Protein AF-A0A942EU96-F1 (afdb_monomer)

Nearest PDB structures (foldseek):
  2kko-assembly1_A  TM=5.551E-01  e=1.711E-01  Mycobacterium tuberculosis variant bovis
  3hrm-assembly1_B  TM=4.907E-01  e=5.016E-02  Staphylococcus aureus subsp. aureus str. Newman
  4yif-assembly2_D  TM=4.512E-01  e=2.894E-01  Mycobacterium tuberculosis H37Rv
  8bic-assembly1_A  TM=2.316E-01  e=1.858E-02  Photorhabdus laumondii subsp. laumondii TTO1
  4yif-assembly3_F  TM=3.370E-01  e=7.369E-01  Mycobacterium tuberculosis H37Rv

pLDDT: mean 92.97, std 9.4, range [48.25, 98.62]

Radius of gyration: 18.0 Å; Cα contacts (8 Å, |Δi|>4): 351; chains: 1; bounding box: 47×42×45 Å

Solvent-accessible surface area (backbone atoms only — not comparable to full-atom values): 11397 Å² total; per-residue (Å²): 109,75,64,60,53,56,57,56,70,68,56,88,44,68,68,58,48,48,44,50,51,31,62,47,27,65,41,29,63,32,72,59,52,60,68,59,52,15,66,77,56,72,43,54,52,73,56,48,51,51,49,54,50,50,36,40,78,69,60,49,31,46,73,35,35,39,60,52,95,49,68,74,61,23,72,75,41,72,28,30,30,30,38,50,48,37,67,60,25,40,49,50,51,71,38,87,49,70,72,57,39,74,68,40,90,51,43,56,28,47,53,45,18,48,51,48,42,44,51,51,55,55,24,67,72,37,87,72,56,40,46,69,20,23,37,70,50,97,87,67,44,59,34,67,35,33,40,39,41,92,83,41,31,38,39,32,38,75,42,84,38,63,72,87,52,69,78,77,42,51,42,48,52,55,49,43,70,79,36,72,62,41,74,35,34,35,37,33,24,68,25,88,65,72,44,77,73,44,102,53,28,40,34,35,30,50,60,73,73,72,107

Secondary structure (DSSP, 8-state):
-HHHHHHHTT-S-HHHHHHHHHHHHTTTTSBP-HHHHHHHH---HHHHHHHHHHHHHTTSEEEEPBP-SSHHHHHHSPPEEEES-HHHHHHHTT--SHHHHHH-TTHHHHHHHHHHHHHHHHHHHSSSPPEEEEEE-TT--EEEEEEEETTEEEEEEEE--SS--GGGGHHHHHHHHH-TTEEEEEEEESSS--EEEETTEEEEEGGGGT-

Structure (mmCIF, N/CA/C/O backbone):
data_AF-A0A942EU96-F1
#
_entry.id   AF-A0A942EU96-F1
#
loop_
_atom_site.group_PDB
_atom_site.id
_atom_site.type_symbol
_atom_site.label_atom_id
_atom_site.label_alt_id
_atom_site.label_comp_id
_atom_site.label_asym_id
_atom_site.label_entity_id
_atom_site.label_seq_id
_atom_site.pdbx_PDB_ins_code
_atom_site.Cartn_x
_atom_site.Cartn_y
_atom_site.Cartn_z
_atom_site.occupancy
_atom_site.B_iso_or_equiv
_atom_site.auth_seq_id
_atom_site.auth_comp_id
_atom_site.auth_asym_id
_atom_site.auth_atom_id
_atom_site.pdbx_PDB_model_num
ATOM 1 N N . MET A 1 1 ? -26.913 -9.197 6.574 1.00 48.25 1 MET A N 1
ATOM 2 C CA . MET A 1 1 ? -27.830 -8.941 7.707 1.00 48.25 1 MET A CA 1
ATOM 3 C C . MET A 1 1 ? -27.225 -9.340 9.051 1.00 48.25 1 MET A C 1
ATOM 5 O O . MET A 1 1 ? -26.835 -8.439 9.774 1.00 48.25 1 MET A O 1
ATOM 9 N N . GLU A 1 2 ? -27.058 -10.624 9.405 1.00 48.47 2 GLU A N 1
ATOM 10 C CA . GLU A 1 2 ? -26.436 -10.982 10.707 1.00 48.47 2 GLU A CA 1
ATOM 11 C C . GLU A 1 2 ? -24.947 -10.609 10.815 1.00 48.47 2 GLU A C 1
ATOM 13 O O . GLU A 1 2 ? -24.469 -10.253 11.892 1.00 48.47 2 GLU A O 1
ATOM 18 N N . ARG A 1 3 ? -24.205 -10.664 9.701 1.00 57.16 3 ARG A N 1
ATOM 19 C CA . ARG A 1 3 ? -22.789 -10.274 9.650 1.00 57.16 3 ARG A CA 1
ATOM 20 C C . ARG A 1 3 ? -22.595 -8.775 9.908 1.00 57.16 3 ARG A C 1
ATOM 22 O O . ARG A 1 3 ? -21.774 -8.421 10.744 1.00 57.16 3 ARG A O 1
ATOM 29 N N . ASP A 1 4 ? -23.405 -7.931 9.272 1.00 56.69 4 ASP A N 1
ATOM 30 C CA . ASP A 1 4 ? -23.326 -6.466 9.396 1.00 56.69 4 ASP A CA 1
ATOM 31 C C . ASP A 1 4 ? -23.663 -6.001 10.825 1.00 56.69 4 ASP A C 1
ATOM 33 O O . ASP A 1 4 ? -23.004 -5.123 11.376 1.00 56.69 4 ASP A O 1
ATOM 37 N N . LEU A 1 5 ? -24.631 -6.657 11.480 1.00 55.47 5 LEU A N 1
ATOM 38 C CA . LEU A 1 5 ? -24.978 -6.405 12.885 1.00 55.47 5 LEU A CA 1
ATOM 39 C C . LEU A 1 5 ? -23.853 -6.807 13.857 1.00 55.47 5 LEU A C 1
ATOM 41 O O . LEU A 1 5 ? -23.596 -6.087 14.821 1.00 55.47 5 LEU A O 1
ATOM 45 N N . ARG A 1 6 ? -23.147 -7.920 13.600 1.00 58.91 6 ARG A N 1
ATOM 46 C CA . ARG A 1 6 ? -21.965 -8.330 14.388 1.00 58.91 6 ARG A CA 1
ATOM 47 C C . ARG A 1 6 ? -20.751 -7.431 14.151 1.00 58.91 6 ARG A C 1
ATOM 49 O O . ARG A 1 6 ? -19.921 -7.280 15.041 1.00 58.91 6 ARG A O 1
ATOM 56 N N . GLU A 1 7 ? -20.614 -6.875 12.952 1.00 60.94 7 GLU A N 1
ATOM 57 C CA . GLU A 1 7 ? -19.556 -5.923 12.606 1.00 60.94 7 GLU A CA 1
ATOM 58 C C . GLU A 1 7 ? -19.778 -4.579 13.323 1.00 60.94 7 GLU A C 1
ATOM 60 O O . GLU A 1 7 ? -18.852 -4.052 13.942 1.00 60.94 7 GLU A O 1
ATOM 65 N N . LEU A 1 8 ? -21.025 -4.095 13.376 1.00 59.50 8 LEU A N 1
ATOM 66 C CA . LEU A 1 8 ? -21.403 -2.909 14.153 1.00 59.50 8 LEU A CA 1
ATOM 67 C C . LEU A 1 8 ? -21.272 -3.119 15.670 1.00 59.50 8 LEU A C 1
ATOM 69 O O . LEU A 1 8 ? -20.837 -2.208 16.371 1.00 59.50 8 LEU A O 1
ATOM 73 N N . SER A 1 9 ? -21.557 -4.321 16.189 1.00 61.16 9 SER A N 1
ATOM 74 C CA . SER A 1 9 ? -21.399 -4.618 17.623 1.00 61.16 9 SER A CA 1
ATOM 75 C C . SER A 1 9 ? -19.939 -4.640 18.099 1.00 61.16 9 SER A C 1
ATOM 77 O O . SER A 1 9 ? -19.695 -4.676 19.301 1.00 61.16 9 SER A O 1
ATOM 79 N N . GLN A 1 10 ? -18.956 -4.652 17.186 1.00 65.62 10 GLN A N 1
ATOM 80 C CA . GLN A 1 10 ? -17.528 -4.557 17.529 1.00 65.62 10 GLN A CA 1
ATOM 81 C C . GLN A 1 10 ? -17.042 -3.116 17.725 1.00 65.62 10 GLN A C 1
ATOM 83 O O . GLN A 1 10 ? -15.900 -2.909 18.154 1.00 65.62 10 GLN A O 1
ATOM 88 N N . VAL A 1 11 ? -17.885 -2.126 17.420 1.00 72.50 11 VAL A N 1
ATOM 89 C CA . VAL A 1 11 ? -17.594 -0.713 17.652 1.00 72.50 11 VAL A CA 1
ATOM 90 C C . VAL A 1 11 ? -18.142 -0.309 19.015 1.00 72.50 11 VAL A C 1
ATOM 92 O O . VAL A 1 11 ? -19.271 0.144 19.150 1.00 72.50 11 VAL A O 1
ATOM 95 N N . GLU A 1 12 ? -17.309 -0.475 20.041 1.00 76.06 12 GLU A N 1
ATOM 96 C CA . GLU A 1 12 ? -17.619 -0.045 21.414 1.00 76.06 12 GLU A CA 1
ATOM 97 C C . GLU A 1 12 ? -17.733 1.486 21.516 1.00 76.06 12 GLU A C 1
ATOM 99 O O . GLU A 1 12 ? -18.519 2.006 22.302 1.00 76.06 12 GLU A O 1
ATOM 104 N N . SER A 1 13 ? -16.958 2.212 20.702 1.00 88.62 13 SER A N 1
ATOM 105 C CA . SER A 1 13 ? -16.910 3.676 20.671 1.00 88.62 13 SER A CA 1
ATOM 106 C C . SER A 1 13 ? -16.753 4.165 19.233 1.00 88.62 13 SER A C 1
ATOM 108 O O . SER A 1 13 ? -15.711 3.966 18.601 1.00 88.62 13 SER A O 1
ATOM 110 N N . LEU A 1 14 ? -17.790 4.833 18.715 1.00 89.69 14 LEU A N 1
ATOM 111 C CA . LEU A 1 14 ? -17.780 5.438 17.376 1.00 89.69 14 LEU A CA 1
ATOM 112 C C . LEU A 1 14 ? -16.718 6.538 17.250 1.00 89.69 14 LEU A C 1
ATOM 114 O O . LEU A 1 14 ? -16.133 6.714 16.183 1.00 89.69 14 LEU A O 1
ATOM 118 N N . ILE A 1 15 ? -16.446 7.255 18.343 1.00 93.25 15 ILE A N 1
ATOM 119 C CA . ILE A 1 15 ? -15.432 8.315 18.388 1.00 93.25 15 ILE A CA 1
ATOM 120 C C . ILE A 1 15 ? -14.038 7.709 18.202 1.00 93.25 15 ILE A C 1
ATOM 122 O O . ILE A 1 15 ? -13.261 8.188 17.376 1.00 93.25 15 ILE A O 1
ATOM 126 N N . ASP A 1 16 ? -13.736 6.624 18.916 1.00 95.81 16 ASP A N 1
ATOM 127 C CA . ASP A 1 16 ? -12.439 5.951 18.817 1.00 95.81 16 ASP A CA 1
ATOM 128 C C . ASP A 1 16 ? -12.262 5.263 17.468 1.00 95.81 16 ASP A C 1
ATOM 130 O O . ASP A 1 16 ? -11.184 5.319 16.875 1.00 95.81 16 ASP A O 1
ATOM 134 N N . PHE A 1 17 ? -13.331 4.659 16.945 1.00 96.00 17 PHE A N 1
ATOM 135 C CA . PHE A 1 17 ? -13.320 4.091 15.603 1.00 96.00 17 PHE A CA 1
ATOM 136 C C . PHE A 1 17 ? -12.998 5.156 14.554 1.00 96.00 17 PHE A C 1
ATOM 138 O O . PHE A 1 17 ? -12.111 4.952 13.725 1.00 96.00 17 PHE A O 1
ATOM 145 N N . ARG A 1 18 ? -13.651 6.322 14.635 1.00 95.62 18 ARG A N 1
ATOM 146 C CA . ARG A 1 18 ? -13.396 7.446 13.731 1.00 95.62 18 ARG A CA 1
ATOM 147 C C . ARG A 1 18 ? -11.955 7.950 13.828 1.00 95.62 18 ARG A C 1
ATOM 149 O O . ARG A 1 18 ? -11.316 8.117 12.795 1.00 95.62 18 ARG A O 1
ATOM 156 N N . ARG A 1 19 ? -11.408 8.104 15.039 1.00 96.50 19 ARG A N 1
ATOM 157 C CA . ARG A 1 19 ? -9.996 8.484 15.240 1.00 96.50 19 ARG A CA 1
ATOM 158 C C . ARG A 1 19 ? -9.034 7.489 14.595 1.00 96.50 19 ARG A C 1
ATOM 160 O O . ARG A 1 19 ? -8.072 7.897 13.948 1.00 96.50 19 ARG A O 1
ATOM 167 N N . VAL A 1 20 ? -9.285 6.186 14.745 1.00 97.94 20 VAL A N 1
ATOM 168 C CA . VAL A 1 20 ? -8.468 5.141 14.103 1.00 97.94 20 VAL A CA 1
ATOM 169 C C . VAL A 1 20 ? -8.612 5.181 12.586 1.00 97.94 20 VAL A C 1
ATOM 171 O O . VAL A 1 20 ? -7.602 5.072 11.893 1.00 97.94 20 VAL A O 1
ATOM 174 N N . LEU A 1 21 ? -9.824 5.377 12.064 1.00 97.81 21 LEU A N 1
ATOM 175 C CA . LEU A 1 21 ? -10.092 5.502 10.633 1.00 97.81 21 LEU A CA 1
ATOM 176 C C . LEU A 1 21 ? -9.337 6.693 10.010 1.00 97.81 21 LEU A C 1
ATOM 178 O O . LEU A 1 21 ? -8.610 6.506 9.037 1.00 97.81 21 LEU A O 1
ATOM 182 N N . GLU A 1 22 ? -9.440 7.885 10.597 1.00 97.75 22 GLU A N 1
ATOM 183 C CA . GLU A 1 22 ? -8.750 9.103 10.136 1.00 97.75 22 GLU A CA 1
ATOM 184 C C . GLU A 1 22 ? -7.218 8.962 10.260 1.00 97.75 22 GLU A C 1
ATOM 186 O O . GLU A 1 22 ? -6.474 9.225 9.314 1.00 97.75 22 GLU A O 1
ATOM 191 N N . SER A 1 23 ? -6.729 8.423 11.384 1.00 97.56 23 SER A N 1
ATOM 192 C CA . SER A 1 23 ? -5.298 8.137 11.603 1.00 97.56 23 SER A CA 1
ATOM 193 C C . SER A 1 23 ? -4.736 7.097 10.621 1.00 97.56 23 SER A C 1
ATOM 195 O O . SER A 1 23 ? -3.553 7.120 10.268 1.00 97.56 23 SER A O 1
ATOM 197 N N . THR A 1 24 ? -5.584 6.186 10.148 1.00 97.56 24 THR A N 1
ATOM 198 C CA . THR A 1 24 ? -5.256 5.181 9.130 1.00 97.56 24 THR A CA 1
ATOM 199 C C . THR A 1 24 ? -5.234 5.805 7.731 1.00 97.56 24 THR A C 1
ATOM 201 O O . THR A 1 24 ? -4.342 5.484 6.944 1.00 97.56 24 THR A O 1
ATOM 204 N N . ALA A 1 25 ? -6.156 6.726 7.426 1.00 97.94 25 ALA A N 1
ATOM 205 C CA . ALA A 1 25 ? -6.276 7.392 6.125 1.00 97.94 25 ALA A CA 1
ATOM 206 C C . ALA A 1 25 ? -4.999 8.129 5.712 1.00 97.94 25 ALA A C 1
ATOM 208 O O . ALA A 1 25 ? -4.454 7.863 4.638 1.00 97.94 25 ALA A O 1
ATOM 209 N N . ILE A 1 26 ? -4.439 8.935 6.617 1.00 96.31 26 ILE A N 1
ATOM 210 C CA . ILE A 1 26 ? -3.198 9.687 6.365 1.00 96.31 26 ILE A CA 1
ATOM 211 C C . ILE A 1 26 ? -1.968 8.775 6.176 1.00 96.31 26 ILE A C 1
ATOM 213 O O . ILE A 1 26 ? -0.924 9.196 5.676 1.00 96.31 26 ILE A O 1
ATOM 217 N N . ARG A 1 27 ? -2.082 7.494 6.553 1.00 96.94 27 ARG A N 1
ATOM 218 C CA . ARG A 1 27 ? -1.023 6.477 6.465 1.00 96.94 27 ARG A CA 1
ATOM 219 C C . ARG A 1 27 ? -1.182 5.520 5.285 1.00 96.94 27 ARG A C 1
ATOM 221 O O . ARG A 1 27 ? -0.402 4.570 5.186 1.00 96.94 27 ARG A O 1
ATOM 228 N N . THR A 1 28 ? -2.131 5.758 4.379 1.00 98.31 28 THR A N 1
ATOM 229 C CA . THR A 1 28 ? -2.243 4.963 3.148 1.00 98.31 28 THR A CA 1
ATOM 230 C C . THR A 1 28 ? -0.912 4.946 2.378 1.00 98.31 28 THR A C 1
ATOM 232 O O . THR A 1 28 ? -0.164 5.922 2.357 1.00 98.31 28 THR A O 1
ATOM 235 N N . GLY A 1 29 ? -0.554 3.807 1.793 1.00 97.19 29 GLY A N 1
ATOM 236 C CA . GLY A 1 29 ? 0.714 3.572 1.102 1.00 97.19 29 GLY A CA 1
ATOM 237 C C . GLY A 1 29 ? 1.943 3.329 1.989 1.00 97.19 29 GLY A C 1
ATOM 238 O O . GLY A 1 29 ? 3.004 2.991 1.449 1.00 97.19 29 GLY A O 1
ATOM 239 N N . ASN A 1 30 ? 1.827 3.448 3.318 1.00 97.19 30 ASN A N 1
ATOM 240 C CA . ASN A 1 30 ? 2.924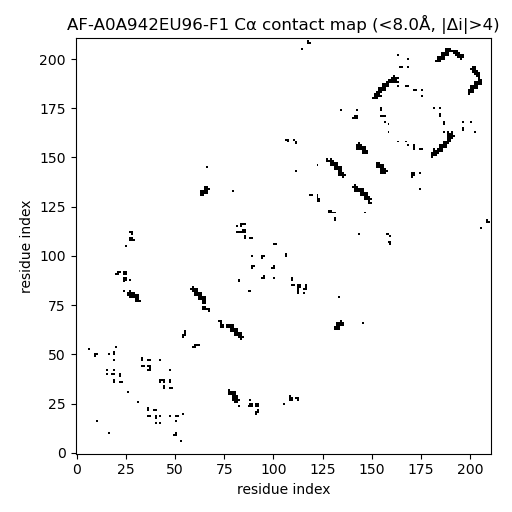 3.227 4.267 1.00 97.19 30 ASN A CA 1
ATOM 241 C C . ASN A 1 30 ? 2.876 1.834 4.912 1.00 97.19 30 ASN A C 1
ATOM 243 O O . ASN A 1 30 ? 1.873 1.125 4.852 1.00 97.19 30 ASN A O 1
ATOM 247 N N . LEU A 1 31 ? 3.984 1.439 5.551 1.00 96.81 31 LEU A N 1
ATOM 248 C CA . LEU A 1 31 ? 4.017 0.251 6.408 1.00 96.81 31 LEU A CA 1
ATOM 249 C C . LEU A 1 31 ? 3.076 0.436 7.600 1.00 96.81 31 LEU A C 1
ATOM 251 O O . LEU A 1 31 ? 3.110 1.469 8.268 1.00 96.81 31 LEU A O 1
ATOM 255 N N . LEU A 1 32 ? 2.269 -0.583 7.883 1.00 97.06 32 LEU A N 1
ATOM 256 C CA . LEU A 1 32 ? 1.336 -0.562 8.998 1.00 97.06 32 LEU A CA 1
ATOM 257 C C . LEU A 1 32 ? 2.090 -0.613 10.334 1.00 97.06 32 LEU A C 1
ATOM 259 O O . LEU A 1 32 ? 2.760 -1.600 10.645 1.00 97.06 32 LEU A O 1
ATOM 263 N N . ASN A 1 33 ? 1.912 0.429 11.146 1.00 96.69 33 ASN A N 1
ATOM 264 C CA . ASN A 1 33 ? 2.437 0.524 12.503 1.00 96.69 33 ASN A CA 1
ATOM 265 C C . ASN A 1 33 ? 1.289 0.741 13.500 1.00 96.69 33 ASN A C 1
ATOM 267 O O . ASN A 1 33 ? 0.866 1.865 13.757 1.00 96.69 33 ASN A O 1
ATOM 271 N N . GLN A 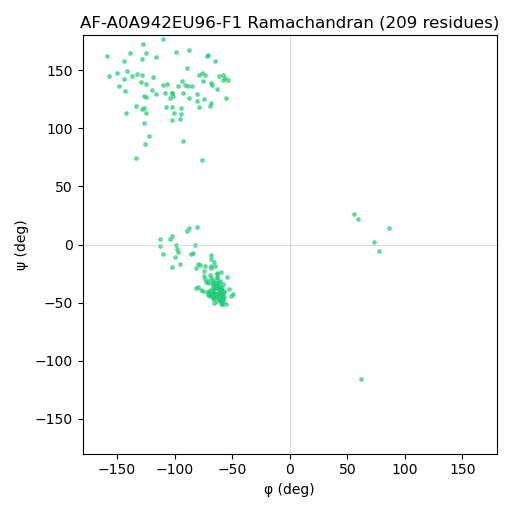1 34 ? 0.770 -0.350 14.066 1.00 96.94 34 GLN A N 1
ATOM 272 C CA . GLN A 1 34 ? -0.373 -0.291 14.987 1.00 96.94 34 GLN A CA 1
ATOM 273 C C . GLN A 1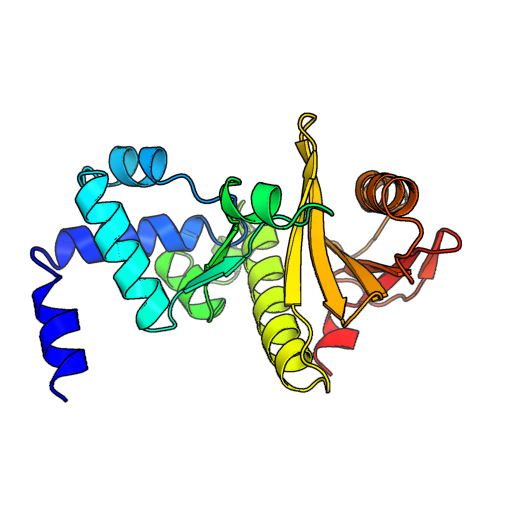 34 ? -0.024 0.383 16.319 1.00 96.94 34 GLN A C 1
ATOM 275 O O . GLN A 1 34 ? -0.891 0.992 16.936 1.00 96.94 34 GLN A O 1
ATOM 280 N N . THR A 1 35 ? 1.237 0.298 16.754 1.00 97.56 35 THR A N 1
ATOM 281 C CA . THR A 1 35 ? 1.716 0.975 17.968 1.00 97.56 35 THR A CA 1
ATOM 282 C C . THR A 1 35 ? 1.650 2.490 17.810 1.00 97.56 35 THR A C 1
ATOM 284 O O . THR A 1 35 ? 1.216 3.190 18.717 1.00 97.56 35 THR A O 1
ATOM 287 N N . GLU A 1 36 ? 2.042 3.000 16.643 1.00 97.06 36 GLU A N 1
ATOM 288 C CA . GLU A 1 36 ? 1.954 4.427 16.331 1.00 97.06 36 GLU A CA 1
ATOM 289 C C . GLU A 1 36 ? 0.500 4.897 16.242 1.00 97.06 36 GLU A C 1
ATOM 291 O O . GLU A 1 36 ? 0.155 5.894 16.864 1.00 97.06 36 GLU A O 1
ATOM 296 N N . ILE A 1 37 ? -0.373 4.140 15.566 1.00 97.81 37 ILE A N 1
ATOM 297 C CA . ILE A 1 37 ? -1.810 4.463 15.506 1.00 97.81 37 ILE A CA 1
ATOM 298 C C . ILE A 1 37 ? -2.415 4.493 16.916 1.00 97.81 37 ILE A C 1
ATOM 300 O O . ILE A 1 37 ? -3.152 5.418 17.245 1.00 97.81 37 ILE A O 1
ATOM 304 N N . SER A 1 38 ? -2.086 3.512 17.760 1.00 98.06 38 SER A N 1
ATOM 305 C CA . SER A 1 38 ? -2.547 3.447 19.152 1.00 98.06 38 SER A CA 1
ATOM 306 C C . SER A 1 38 ? -2.109 4.669 19.957 1.00 98.06 38 SER A C 1
ATOM 308 O O . SER A 1 38 ? -2.940 5.327 20.579 1.00 98.06 38 SER A O 1
ATOM 310 N N . ARG A 1 39 ? -0.823 5.030 19.883 1.00 97.81 39 ARG A N 1
ATOM 311 C CA . ARG A 1 39 ? -0.277 6.204 20.571 1.00 97.81 39 ARG A CA 1
ATOM 312 C C . ARG A 1 39 ? -0.940 7.504 20.120 1.00 97.81 39 ARG A C 1
ATOM 314 O O . ARG A 1 39 ? -1.308 8.312 20.963 1.00 97.81 39 ARG A O 1
ATOM 321 N N . ASP A 1 40 ? -1.092 7.698 18.815 1.00 96.31 40 ASP A N 1
ATOM 322 C CA . ASP A 1 40 ? -1.578 8.962 18.260 1.00 96.31 40 ASP A CA 1
ATOM 323 C C . ASP A 1 40 ? -3.091 9.150 18.466 1.00 96.31 40 ASP A C 1
ATOM 325 O O . ASP A 1 40 ? -3.574 10.276 18.542 1.00 96.31 40 ASP A O 1
ATOM 329 N N . THR A 1 41 ? -3.850 8.053 18.565 1.00 97.00 41 THR A N 1
ATOM 330 C CA . THR A 1 41 ? -5.311 8.092 18.765 1.00 97.00 41 THR A CA 1
ATOM 331 C C . THR A 1 41 ? -5.736 7.981 20.229 1.00 97.00 41 THR A C 1
ATOM 333 O O . THR A 1 41 ? -6.885 8.286 20.547 1.00 97.00 41 THR A O 1
ATOM 336 N N . GLY A 1 42 ? -4.844 7.523 21.115 1.00 96.81 42 GLY A N 1
ATOM 337 C CA . GLY A 1 42 ? -5.160 7.166 22.503 1.00 96.81 42 GLY A CA 1
ATOM 338 C C . GLY A 1 42 ? -5.941 5.852 22.651 1.00 96.81 42 GLY A C 1
ATOM 339 O O . GLY A 1 42 ? -6.292 5.467 23.764 1.00 96.81 42 GLY A O 1
ATOM 340 N N . VAL A 1 43 ? -6.208 5.146 21.549 1.00 97.31 43 VAL A N 1
ATOM 341 C CA . VAL A 1 43 ? -6.948 3.879 21.531 1.00 97.31 43 VAL A CA 1
ATOM 342 C C . VAL A 1 43 ? -5.987 2.727 21.805 1.00 97.31 43 VAL A C 1
ATOM 344 O O . VAL A 1 43 ? -4.896 2.677 21.238 1.00 97.31 43 VAL A O 1
ATOM 347 N N . SER A 1 44 ? -6.375 1.768 22.651 1.00 97.06 44 SER A N 1
ATOM 348 C CA . SER A 1 44 ? -5.517 0.621 22.982 1.00 97.06 44 SER A CA 1
ATOM 349 C C . SER A 1 44 ? -5.127 -0.183 21.731 1.00 97.06 44 SER A C 1
ATOM 351 O O . SER A 1 44 ? -5.914 -0.324 20.792 1.00 97.06 44 SER A O 1
ATOM 353 N N . GLN A 1 45 ? -3.917 -0.747 21.705 1.00 96.94 45 GLN A N 1
ATOM 354 C CA . GLN A 1 45 ? -3.442 -1.522 20.554 1.00 96.94 45 GLN A CA 1
ATOM 355 C C . GLN A 1 45 ? -4.355 -2.717 20.188 1.00 96.94 45 GLN A C 1
ATOM 357 O O . GLN A 1 45 ? -4.605 -2.903 18.995 1.00 96.94 45 GLN A O 1
ATOM 362 N N . PRO A 1 46 ? -4.918 -3.495 21.142 1.00 96.56 46 PRO A N 1
ATOM 363 C CA . PRO A 1 46 ? -5.908 -4.528 20.818 1.00 96.56 46 PRO A CA 1
ATOM 364 C C . PRO A 1 46 ? -7.166 -3.974 20.133 1.00 96.56 46 PRO A C 1
ATOM 366 O O . PRO A 1 46 ? -7.666 -4.576 19.180 1.00 96.56 46 PRO A O 1
ATOM 369 N N . THR A 1 47 ? -7.652 -2.804 20.559 1.00 95.88 47 THR A N 1
ATOM 370 C CA . THR A 1 47 ? -8.805 -2.144 19.929 1.00 95.88 47 THR A CA 1
ATOM 371 C C . THR A 1 47 ? -8.456 -1.614 18.535 1.00 95.88 47 THR A C 1
ATOM 373 O O . THR A 1 47 ? -9.228 -1.823 17.601 1.00 95.88 47 THR A O 1
ATOM 376 N N . VAL A 1 48 ? -7.267 -1.025 18.343 1.00 97.69 48 VAL A N 1
ATOM 377 C CA . VAL A 1 48 ? -6.756 -0.639 17.012 1.00 97.69 48 VAL A CA 1
ATOM 378 C C . VAL A 1 48 ? -6.696 -1.849 16.081 1.00 97.69 48 VAL A C 1
ATOM 380 O O . VAL A 1 48 ? -7.151 -1.768 14.942 1.00 97.69 48 VAL A O 1
ATOM 383 N N . TYR A 1 49 ? -6.187 -2.989 16.557 1.00 96.38 49 TYR A N 1
ATOM 384 C CA . TYR A 1 49 ? -6.156 -4.227 15.780 1.00 96.38 49 TYR A CA 1
ATOM 385 C C . TYR A 1 49 ? -7.562 -4.657 15.338 1.00 96.38 49 TYR A C 1
ATOM 387 O O . TYR A 1 49 ? -7.768 -4.969 14.161 1.00 96.38 49 TYR A O 1
ATOM 395 N N . ARG A 1 50 ? -8.536 -4.640 16.260 1.00 95.62 50 ARG A N 1
ATOM 396 C CA . ARG A 1 50 ? -9.940 -4.977 15.980 1.00 95.62 50 ARG A CA 1
ATOM 397 C C . ARG A 1 50 ? -10.552 -4.029 14.948 1.00 95.62 50 ARG A C 1
ATOM 399 O O . ARG A 1 50 ? -11.149 -4.499 13.986 1.00 95.62 50 ARG A O 1
ATOM 406 N N . TYR A 1 51 ? -10.347 -2.721 15.090 1.00 97.00 51 TYR A N 1
ATOM 407 C CA . TYR A 1 51 ? -10.861 -1.728 14.144 1.00 97.00 51 TYR A CA 1
ATOM 408 C C . TYR A 1 51 ? -10.206 -1.834 12.769 1.00 97.00 51 TYR A C 1
ATOM 410 O O . TYR A 1 51 ? -10.909 -1.817 11.767 1.00 97.00 51 TYR A O 1
ATOM 418 N N . LEU A 1 52 ? -8.892 -2.047 12.686 1.00 97.19 52 LEU A N 1
ATOM 419 C CA . LEU A 1 52 ? -8.240 -2.298 11.400 1.00 97.19 52 LEU A CA 1
ATOM 420 C C . LEU A 1 52 ? -8.733 -3.596 10.748 1.00 97.19 52 LEU A C 1
ATOM 422 O O . LEU A 1 52 ? -8.793 -3.672 9.528 1.00 97.19 52 LEU A O 1
ATOM 426 N N . LYS A 1 53 ? -9.066 -4.627 11.533 1.00 95.81 53 LYS A N 1
ATOM 427 C CA . LYS A 1 53 ? -9.679 -5.848 10.997 1.00 95.81 53 LYS A CA 1
ATOM 428 C C . LYS A 1 53 ? -11.078 -5.565 10.455 1.00 95.81 53 LYS A C 1
ATOM 430 O O . LYS A 1 53 ? -11.392 -6.042 9.372 1.00 95.81 53 LYS A O 1
ATOM 435 N N . LEU A 1 54 ? -11.876 -4.772 11.171 1.00 94.88 54 LEU A N 1
ATOM 436 C CA . LEU A 1 54 ? -13.197 -4.334 10.724 1.00 94.88 54 LEU A CA 1
ATOM 437 C C . LEU A 1 54 ? -13.107 -3.571 9.391 1.00 94.88 54 LEU A C 1
ATOM 439 O O . LEU A 1 54 ? -13.741 -3.957 8.420 1.00 94.88 54 LEU A O 1
ATOM 443 N N . LEU A 1 55 ? -12.225 -2.571 9.300 1.00 96.31 55 LEU A N 1
ATOM 444 C CA . LEU A 1 55 ? -12.005 -1.806 8.066 1.00 96.31 55 LEU A CA 1
ATOM 445 C C . LEU A 1 55 ? -11.580 -2.687 6.878 1.00 96.31 55 LEU A C 1
ATOM 447 O O . LEU A 1 55 ? -11.927 -2.393 5.736 1.00 96.31 55 LEU A O 1
ATOM 451 N N . GLU A 1 56 ? -10.815 -3.751 7.129 1.00 96.00 56 GLU A N 1
ATOM 452 C CA . GLU A 1 56 ? -10.362 -4.681 6.091 1.00 96.00 56 GLU A CA 1
ATOM 453 C C . GLU A 1 56 ? -11.479 -5.625 5.618 1.00 96.00 56 GLU A C 1
ATOM 455 O O . GLU A 1 56 ? -11.594 -5.868 4.418 1.00 96.00 56 GLU A O 1
ATOM 460 N N . VAL A 1 57 ? -12.326 -6.135 6.523 1.00 95.06 57 VAL A N 1
ATOM 461 C CA . VAL A 1 57 ? -13.461 -7.003 6.140 1.00 95.06 57 VAL A CA 1
ATOM 462 C C . VAL A 1 57 ? -14.612 -6.236 5.494 1.00 95.06 57 VAL A C 1
ATOM 464 O O . VAL A 1 57 ? -15.379 -6.847 4.752 1.00 95.06 57 VAL A O 1
ATOM 467 N N . SER A 1 58 ? -14.710 -4.929 5.755 1.00 93.75 58 SER A N 1
ATOM 468 C CA . SER A 1 58 ? -15.660 -4.011 5.118 1.00 93.75 58 SER A CA 1
ATOM 469 C C . SER A 1 58 ? -15.112 -3.375 3.827 1.00 93.75 58 SER A C 1
ATOM 471 O O . SER A 1 58 ? -15.693 -2.411 3.339 1.00 93.75 58 SER A O 1
ATOM 473 N N . ASP A 1 59 ? -13.986 -3.866 3.289 1.00 95.06 59 ASP A N 1
ATOM 474 C CA . ASP A 1 59 ? -13.359 -3.387 2.043 1.00 95.06 59 ASP A CA 1
ATOM 475 C C . ASP A 1 59 ? -13.022 -1.877 2.015 1.00 95.06 59 ASP A C 1
ATOM 477 O O . ASP A 1 59 ? -12.894 -1.272 0.953 1.00 95.06 59 ASP A O 1
ATOM 481 N N . ILE A 1 60 ? -12.800 -1.256 3.178 1.00 97.56 60 ILE A N 1
ATOM 482 C CA . ILE A 1 60 ? -12.345 0.143 3.272 1.00 97.56 60 ILE A CA 1
ATOM 483 C C . ILE A 1 60 ? -10.827 0.221 3.065 1.00 97.56 60 ILE A C 1
ATOM 485 O O . ILE A 1 60 ? -10.313 1.142 2.424 1.00 97.56 60 ILE A O 1
ATOM 489 N N . ILE A 1 61 ? -10.101 -0.771 3.585 1.00 98.25 61 ILE A N 1
ATOM 490 C CA . ILE A 1 61 ? -8.646 -0.888 3.453 1.00 98.25 61 ILE A CA 1
ATOM 491 C C . ILE A 1 61 ? -8.229 -2.262 2.927 1.00 98.25 61 ILE A C 1
ATOM 493 O O . ILE A 1 61 ? -8.937 -3.256 3.071 1.00 98.25 61 ILE A O 1
ATOM 497 N N . LYS A 1 62 ? -7.013 -2.331 2.389 1.00 97.94 62 LYS A N 1
ATOM 498 C CA . LYS A 1 62 ? -6.297 -3.562 2.054 1.00 97.94 62 LYS A CA 1
ATOM 499 C C . LYS A 1 62 ? -4.902 -3.547 2.659 1.00 97.94 62 LYS A C 1
ATOM 501 O O . LYS A 1 62 ? -4.238 -2.509 2.729 1.00 97.94 62 LYS A O 1
ATOM 506 N N . ARG A 1 63 ? -4.428 -4.726 3.060 1.00 97.50 63 ARG A N 1
ATOM 507 C CA . ARG A 1 63 ? -3.046 -4.948 3.490 1.00 97.50 63 ARG A CA 1
ATOM 508 C C . ARG A 1 63 ? -2.262 -5.624 2.374 1.00 97.50 63 ARG A C 1
ATOM 510 O O . ARG A 1 63 ? -2.566 -6.745 1.982 1.00 97.50 63 ARG A O 1
ATOM 517 N N . VAL A 1 64 ? -1.229 -4.950 1.882 1.00 97.62 64 VAL A N 1
ATOM 518 C CA . VAL A 1 64 ? -0.327 -5.466 0.849 1.00 97.62 64 VAL A CA 1
ATOM 519 C C . VAL A 1 64 ? 0.885 -6.109 1.530 1.00 97.62 64 VAL A C 1
ATOM 521 O O . VAL A 1 64 ? 1.675 -5.397 2.161 1.00 97.62 64 VAL A O 1
ATOM 524 N N . PRO A 1 65 ? 1.055 -7.439 1.446 1.00 96.81 65 PRO A N 1
ATOM 525 C CA . PRO A 1 65 ? 2.155 -8.135 2.104 1.00 96.81 65 PRO A CA 1
ATOM 526 C C . PRO A 1 65 ? 3.504 -7.863 1.430 1.00 96.81 65 PRO A C 1
ATOM 528 O O . PRO A 1 65 ? 3.593 -7.437 0.275 1.00 96.81 65 PRO A O 1
ATOM 531 N N . ALA A 1 66 ? 4.582 -8.143 2.159 1.00 96.56 66 ALA A N 1
ATOM 532 C CA . ALA A 1 66 ? 5.931 -8.027 1.626 1.00 96.56 66 ALA A CA 1
ATOM 533 C C . ALA A 1 66 ? 6.249 -9.188 0.675 1.00 96.56 66 ALA A C 1
ATOM 535 O O . ALA A 1 66 ? 5.927 -10.346 0.947 1.00 96.56 66 ALA A O 1
ATOM 536 N N . TYR A 1 67 ? 6.950 -8.894 -0.411 1.00 95.94 67 TYR A N 1
ATOM 537 C CA . TYR A 1 67 ? 7.481 -9.881 -1.330 1.00 95.94 67 TYR A CA 1
ATOM 538 C C . TYR A 1 67 ? 8.781 -10.469 -0.775 1.00 95.94 67 TYR A C 1
ATOM 540 O O . TYR A 1 67 ? 9.758 -9.759 -0.539 1.00 95.94 67 TYR A O 1
ATOM 548 N N . TYR A 1 68 ? 8.798 -11.791 -0.632 1.00 90.88 68 TYR A N 1
ATOM 549 C CA . TYR A 1 68 ? 9.981 -12.605 -0.353 1.00 90.88 68 TYR A CA 1
ATOM 550 C C . TYR A 1 68 ? 9.878 -13.908 -1.145 1.00 90.88 68 TYR A C 1
ATOM 552 O O . TYR A 1 68 ? 8.784 -14.425 -1.334 1.00 90.88 68 TYR A O 1
ATOM 560 N N . SER A 1 69 ? 10.986 -14.512 -1.565 1.00 83.19 69 SER A N 1
ATOM 561 C CA . SER A 1 69 ? 10.935 -15.843 -2.195 1.00 83.19 69 SER A CA 1
ATOM 562 C C . SER A 1 69 ? 10.329 -16.903 -1.258 1.00 83.19 69 SER A C 1
ATOM 564 O O . SER A 1 69 ? 9.522 -17.731 -1.673 1.00 83.19 69 SER A O 1
ATOM 566 N N . SER A 1 70 ? 10.645 -16.824 0.039 1.00 84.94 70 SER A N 1
ATOM 567 C CA . SER A 1 70 ? 10.033 -17.653 1.081 1.00 84.94 70 SER A CA 1
ATOM 568 C C . SER A 1 70 ? 8.649 -17.131 1.468 1.00 84.94 70 SER A C 1
ATOM 570 O O . SER A 1 70 ? 8.529 -16.039 2.029 1.00 84.94 70 SER A O 1
ATOM 572 N N . ARG A 1 71 ? 7.613 -17.953 1.253 1.00 79.69 71 ARG A N 1
ATOM 573 C CA . ARG A 1 71 ? 6.234 -17.660 1.681 1.00 79.69 71 ARG A CA 1
ATOM 574 C C . ARG A 1 71 ? 6.134 -17.403 3.187 1.00 79.69 71 ARG A C 1
ATOM 576 O O . ARG A 1 71 ? 5.486 -16.442 3.582 1.00 79.69 71 ARG A O 1
ATOM 583 N N . SER A 1 72 ? 6.843 -18.171 4.017 1.00 81.88 72 SER A N 1
ATOM 584 C CA . SER A 1 72 ? 6.847 -17.988 5.477 1.00 81.88 72 SER A CA 1
ATOM 585 C C . SER A 1 72 ? 7.378 -16.613 5.890 1.00 81.88 72 SER A C 1
ATOM 587 O O . SER A 1 72 ? 6.826 -15.978 6.784 1.00 81.88 72 SER A O 1
ATOM 589 N N . LYS A 1 73 ? 8.403 -16.095 5.194 1.00 83.12 73 LYS A N 1
ATOM 590 C CA . LYS A 1 73 ? 8.913 -14.736 5.444 1.00 83.12 73 LYS A CA 1
ATOM 591 C C . LYS A 1 73 ? 7.904 -13.651 5.062 1.00 83.12 73 LYS A C 1
ATOM 593 O O . LYS A 1 73 ? 7.895 -12.614 5.720 1.00 83.12 73 LYS A O 1
ATOM 598 N N . ARG A 1 74 ? 7.051 -13.881 4.053 1.00 84.75 74 ARG A N 1
ATOM 599 C CA . ARG A 1 74 ? 6.004 -12.919 3.653 1.00 84.75 74 ARG A CA 1
ATOM 600 C C . ARG A 1 74 ? 4.998 -12.670 4.781 1.00 84.75 74 ARG A C 1
ATOM 602 O O . ARG A 1 74 ? 4.573 -11.537 4.955 1.00 84.75 74 ARG A O 1
ATOM 609 N N . VAL A 1 75 ? 4.667 -13.703 5.563 1.00 80.12 75 VAL A N 1
ATOM 610 C CA . VAL A 1 75 ? 3.655 -13.641 6.640 1.00 80.12 75 VAL A CA 1
ATOM 611 C C . VAL A 1 75 ? 4.139 -12.859 7.866 1.00 80.12 75 VAL A C 1
ATOM 613 O O . VAL A 1 75 ? 3.347 -12.209 8.536 1.00 80.12 75 VAL A O 1
ATOM 616 N N . ILE A 1 76 ? 5.440 -12.900 8.162 1.00 84.19 76 ILE A N 1
ATOM 617 C CA . ILE A 1 76 ? 6.009 -12.300 9.385 1.00 84.19 76 ILE A CA 1
ATOM 618 C C . ILE A 1 76 ? 6.223 -10.784 9.233 1.00 84.19 76 ILE A C 1
ATOM 620 O O . ILE A 1 76 ? 6.378 -10.063 10.218 1.00 84.19 76 ILE A O 1
ATOM 624 N N . LYS A 1 77 ? 6.285 -10.272 8.001 1.00 90.62 77 LYS A N 1
ATOM 625 C CA . LYS A 1 77 ? 6.631 -8.872 7.739 1.00 90.62 77 LYS A CA 1
ATOM 626 C C . LYS A 1 77 ? 5.394 -7.985 7.760 1.00 90.62 77 LYS A C 1
ATOM 628 O O . LYS A 1 77 ? 4.374 -8.329 7.171 1.00 90.62 77 LYS A O 1
ATOM 633 N N . SER A 1 78 ? 5.517 -6.828 8.414 1.00 93.50 78 SER A N 1
ATOM 634 C CA . SER A 1 78 ? 4.442 -5.837 8.487 1.00 93.50 78 SER A CA 1
ATOM 635 C C . SER A 1 78 ? 3.976 -5.457 7.083 1.00 93.50 78 SER A C 1
ATOM 637 O O . SER A 1 78 ? 4.811 -5.055 6.278 1.00 93.50 78 SER A O 1
ATOM 639 N N . PRO A 1 79 ? 2.678 -5.558 6.765 1.00 96.69 79 PRO A N 1
ATOM 640 C CA . PRO A 1 79 ? 2.181 -5.195 5.448 1.00 96.69 79 PRO A CA 1
ATOM 641 C C . PRO A 1 79 ? 2.212 -3.678 5.244 1.00 96.69 79 PRO A C 1
ATOM 643 O O . PRO A 1 79 ? 2.251 -2.904 6.205 1.00 96.69 79 PRO A O 1
ATOM 646 N N . LYS A 1 80 ? 2.120 -3.244 3.986 1.00 97.81 80 LYS A N 1
ATOM 647 C CA . LYS A 1 80 ? 1.669 -1.887 3.675 1.00 97.81 80 LYS A CA 1
ATOM 648 C C . LYS A 1 80 ? 0.155 -1.798 3.772 1.00 97.81 80 LYS A C 1
ATOM 650 O O . LYS A 1 80 ? -0.547 -2.746 3.434 1.00 97.81 80 LYS A O 1
ATOM 655 N N . LEU A 1 81 ? -0.334 -0.655 4.212 1.00 98.12 81 LEU A N 1
ATOM 656 C CA . LEU A 1 81 ? -1.751 -0.356 4.337 1.00 98.12 81 LEU A CA 1
ATOM 657 C C . LEU A 1 81 ? -2.178 0.533 3.174 1.00 98.12 81 LEU A C 1
ATOM 659 O O . LEU A 1 81 ? -1.534 1.547 2.932 1.00 98.12 81 LEU A O 1
ATOM 663 N N . PHE A 1 82 ? -3.252 0.185 2.480 1.00 98.62 82 PHE A N 1
ATOM 664 C CA . PHE A 1 82 ? -3.840 1.020 1.437 1.00 98.62 82 PHE A CA 1
ATOM 665 C C . PHE A 1 82 ? -5.331 1.183 1.680 1.00 98.62 82 PHE A C 1
ATOM 667 O O . PHE A 1 82 ? -5.999 0.220 2.042 1.00 98.62 82 PHE A O 1
ATOM 674 N N . PHE A 1 83 ? -5.857 2.381 1.453 1.00 98.44 83 PHE A N 1
ATOM 675 C CA . PHE A 1 83 ? -7.294 2.551 1.265 1.00 98.44 83 PHE A CA 1
ATOM 676 C C . PHE A 1 83 ? -7.705 2.020 -0.103 1.00 98.44 83 PHE A C 1
ATOM 678 O O . PHE A 1 83 ? -6.939 2.110 -1.064 1.00 98.44 83 PHE A O 1
ATOM 685 N N . VAL A 1 84 ? -8.911 1.463 -0.181 1.00 97.19 84 VAL A N 1
ATOM 686 C CA . VAL A 1 84 ? -9.484 1.028 -1.460 1.00 97.19 84 VAL A CA 1
ATOM 687 C C . VAL A 1 84 ? -9.870 2.240 -2.305 1.00 97.19 84 VAL A C 1
ATOM 689 O O . VAL A 1 84 ? -9.542 2.282 -3.487 1.00 97.19 84 VAL A O 1
ATOM 692 N N . ASP A 1 85 ? -10.485 3.251 -1.689 1.00 96.88 85 ASP A N 1
ATOM 693 C CA . ASP A 1 85 ? -10.827 4.519 -2.334 1.00 96.88 85 ASP A CA 1
ATOM 694 C C . ASP A 1 85 ? -9.805 5.621 -1.963 1.00 96.88 85 ASP A C 1
ATOM 696 O O . ASP A 1 85 ? -9.741 6.053 -0.802 1.00 96.88 85 ASP A O 1
ATOM 700 N N . PRO A 1 86 ? -9.002 6.112 -2.929 1.00 95.62 86 PRO A N 1
ATOM 701 C CA . PRO A 1 86 ? -8.075 7.216 -2.706 1.00 95.62 86 PRO A CA 1
ATOM 702 C C . PRO A 1 86 ? -8.776 8.515 -2.290 1.00 95.62 86 PRO A C 1
ATOM 704 O O . PRO A 1 86 ? -8.254 9.225 -1.431 1.00 95.62 86 PRO A O 1
ATOM 707 N N . GLY A 1 87 ? -9.947 8.824 -2.853 1.00 97.00 87 GLY A N 1
ATOM 708 C CA . GLY A 1 87 ? -10.721 10.025 -2.534 1.00 97.00 87 GLY A CA 1
ATOM 709 C C . GLY A 1 87 ? -11.204 10.017 -1.088 1.00 97.00 87 GLY A C 1
ATOM 710 O O . GLY A 1 87 ? -11.028 11.005 -0.373 1.00 97.00 87 GLY A O 1
ATOM 711 N N . LEU A 1 88 ? -11.695 8.867 -0.616 1.00 97.69 88 LEU A N 1
ATOM 712 C CA . LEU A 1 88 ? -12.041 8.675 0.793 1.00 97.69 88 LEU A CA 1
ATOM 713 C C . LEU A 1 88 ? -10.823 8.887 1.705 1.00 97.69 88 LEU A C 1
ATOM 715 O O . LEU A 1 88 ? -10.927 9.568 2.724 1.00 97.69 88 LEU A O 1
ATOM 719 N N . SER A 1 89 ? -9.657 8.350 1.329 1.00 98.06 89 SER A N 1
ATOM 720 C CA . SER A 1 89 ? -8.429 8.524 2.117 1.00 98.06 89 SER A CA 1
ATOM 721 C C . SER A 1 89 ? -7.963 9.983 2.188 1.00 98.06 89 SER A C 1
ATOM 723 O O . SER A 1 89 ? -7.523 10.433 3.244 1.00 98.06 89 SER A O 1
ATOM 725 N N . ILE A 1 90 ? -8.111 10.743 1.098 1.00 98.25 90 ILE A N 1
ATOM 726 C CA . ILE A 1 90 ? -7.785 12.174 1.030 1.00 98.25 90 ILE A CA 1
ATOM 727 C C . ILE A 1 90 ? -8.723 12.968 1.944 1.00 98.25 90 ILE A C 1
ATOM 729 O O . ILE A 1 90 ? -8.255 13.731 2.791 1.00 98.25 90 ILE A O 1
ATOM 733 N N . TYR A 1 91 ? -10.032 12.733 1.820 1.00 97.94 91 TYR A N 1
ATOM 734 C CA . TYR A 1 91 ? -11.051 13.423 2.607 1.00 97.94 91 TYR A CA 1
ATOM 735 C C . TYR A 1 91 ? -10.880 13.177 4.113 1.00 97.94 91 TYR A C 1
ATOM 737 O O . TYR A 1 91 ? -10.858 14.121 4.898 1.00 97.94 91 TYR A O 1
ATOM 745 N N . LEU A 1 92 ? -10.689 11.916 4.520 1.00 97.75 92 LEU A N 1
ATOM 746 C CA . LEU A 1 92 ? -10.470 11.541 5.924 1.00 97.75 92 LEU A CA 1
ATOM 747 C C . LEU A 1 92 ? -9.126 12.028 6.484 1.00 97.75 92 LEU A C 1
ATOM 749 O O . LEU A 1 92 ? -8.965 12.102 7.698 1.00 97.75 92 LEU A O 1
ATOM 753 N N . SER A 1 93 ? -8.168 12.367 5.618 1.00 97.25 93 SER A N 1
ATOM 754 C CA . SER A 1 93 ? -6.901 12.987 6.023 1.00 97.25 93 SER A CA 1
ATOM 755 C C . SER A 1 93 ? -7.015 14.503 6.233 1.00 97.25 93 SER A C 1
ATOM 757 O O . SER A 1 93 ? -6.021 15.139 6.575 1.00 97.25 93 SER A O 1
ATOM 759 N N . GLY A 1 94 ? -8.203 15.089 6.033 1.00 96.50 94 GLY A N 1
ATOM 760 C CA . GLY A 1 94 ? -8.468 16.513 6.249 1.00 96.50 94 GLY A CA 1
ATOM 761 C C . GLY A 1 94 ? -8.139 17.417 5.057 1.00 96.50 94 GLY A C 1
ATOM 762 O O . GLY A 1 94 ? -8.070 18.635 5.219 1.00 96.50 94 GLY A O 1
ATOM 763 N N . TYR A 1 95 ? -7.922 16.854 3.864 1.00 97.38 95 TYR A N 1
ATOM 764 C CA . TYR A 1 95 ? -7.696 17.631 2.644 1.00 97.38 95 TYR A CA 1
ATOM 765 C C . TYR A 1 95 ? -9.009 17.789 1.877 1.00 97.38 95 TYR A C 1
ATOM 767 O O . TYR A 1 95 ? -9.515 16.834 1.287 1.00 97.38 95 TYR A O 1
ATOM 775 N N . HIS A 1 96 ? -9.558 19.003 1.891 1.00 95.75 96 HIS A N 1
ATOM 776 C CA . HIS A 1 96 ? -10.880 19.309 1.326 1.00 95.75 96 HIS A CA 1
ATOM 777 C C . HIS A 1 96 ? -10.828 20.224 0.094 1.00 95.75 96 HIS A C 1
ATOM 779 O O . HIS A 1 96 ? -11.865 20.532 -0.487 1.00 95.75 96 HIS A O 1
ATOM 785 N N . ASP A 1 97 ? -9.635 20.650 -0.316 1.00 95.94 97 ASP A N 1
ATOM 786 C CA . ASP A 1 97 ? -9.417 21.516 -1.470 1.00 95.94 97 ASP A CA 1
ATOM 787 C C . ASP A 1 97 ? -8.118 21.151 -2.204 1.00 95.94 97 ASP A C 1
ATOM 789 O O . ASP A 1 97 ? -7.195 20.551 -1.644 1.00 95.94 97 ASP A O 1
ATOM 793 N N . GLU A 1 98 ? -8.031 21.528 -3.478 1.00 94.69 98 GLU A N 1
ATOM 794 C CA . GLU A 1 98 ? -6.887 21.190 -4.329 1.00 94.69 98 GLU A CA 1
ATOM 795 C C . GLU A 1 98 ? -5.574 21.814 -3.843 1.00 94.69 98 GLU A C 1
ATOM 797 O O . GLU A 1 98 ? -4.514 21.196 -3.966 1.00 94.69 98 GLU A O 1
ATOM 802 N N . ASN A 1 99 ? -5.619 23.021 -3.271 1.00 95.62 99 ASN A N 1
ATOM 803 C CA . ASN A 1 99 ? -4.414 23.729 -2.853 1.00 95.62 99 ASN A CA 1
ATOM 804 C C . ASN A 1 99 ? -3.786 23.083 -1.615 1.00 95.62 99 ASN A C 1
ATOM 806 O O . ASN A 1 99 ? -2.557 22.970 -1.550 1.00 95.62 99 ASN A O 1
ATOM 810 N N . SER A 1 100 ? -4.598 22.658 -0.642 1.00 95.56 100 SER A N 1
ATOM 811 C CA . SER A 1 100 ? -4.111 21.927 0.532 1.00 95.56 100 SER A CA 1
ATOM 812 C C . SER A 1 100 ? -3.583 20.545 0.147 1.00 95.56 100 SER A C 1
ATOM 814 O O . SER A 1 100 ? -2.475 20.181 0.551 1.00 95.56 100 SER A O 1
ATOM 816 N N . LEU A 1 101 ? -4.295 19.819 -0.722 1.00 96.00 101 LEU A N 1
ATOM 817 C CA . LEU A 1 101 ? -3.858 18.515 -1.220 1.00 96.00 101 LEU A CA 1
ATOM 818 C C . LEU A 1 101 ? -2.536 18.606 -1.997 1.00 96.00 101 LEU A C 1
ATOM 820 O O . LEU A 1 101 ? -1.620 17.819 -1.745 1.00 96.00 101 LEU A O 1
ATOM 824 N N . ALA A 1 102 ? -2.395 19.580 -2.899 1.00 94.69 102 ALA A N 1
ATOM 825 C CA . ALA A 1 102 ? -1.194 19.756 -3.719 1.00 94.69 102 ALA A CA 1
ATOM 826 C C . ALA A 1 102 ? 0.067 20.067 -2.894 1.00 94.69 102 ALA A C 1
ATOM 828 O O . ALA A 1 102 ? 1.181 19.789 -3.342 1.00 94.69 102 ALA A O 1
ATOM 829 N N . LYS A 1 103 ? -0.101 20.635 -1.694 1.00 94.94 103 LYS A N 1
ATOM 830 C CA . LYS A 1 103 ? 0.984 20.943 -0.747 1.00 94.94 103 LYS A CA 1
ATOM 831 C C . LYS A 1 103 ? 1.171 19.869 0.328 1.00 94.94 103 LYS A C 1
ATOM 833 O O . LYS A 1 103 ? 2.124 19.963 1.101 1.00 94.94 103 LYS A O 1
ATOM 838 N N . SER A 1 104 ? 0.288 18.870 0.394 1.00 95.62 104 SER A N 1
ATOM 839 C CA . SER A 1 104 ? 0.390 17.788 1.373 1.00 95.62 104 SER A CA 1
ATOM 840 C C . SE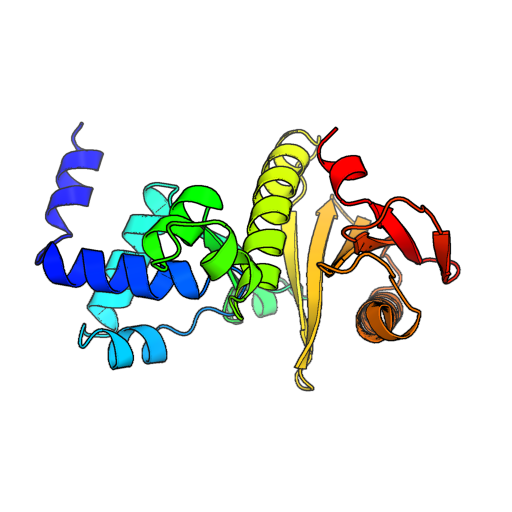R A 1 104 ? 1.687 16.996 1.202 1.00 95.62 104 SER A C 1
ATOM 842 O O . SER A 1 104 ? 2.165 16.748 0.089 1.00 95.62 104 SER A O 1
ATOM 844 N N . ARG A 1 105 ? 2.253 16.542 2.322 1.00 95.75 105 ARG A N 1
ATOM 845 C CA . ARG A 1 105 ? 3.415 15.642 2.317 1.00 95.75 105 ARG A CA 1
ATOM 846 C C . ARG A 1 105 ? 3.018 14.255 1.793 1.00 95.75 105 ARG A C 1
ATOM 848 O O . ARG A 1 105 ? 3.839 13.525 1.240 1.00 95.75 105 ARG A O 1
ATOM 855 N N . GLU A 1 106 ? 1.747 13.915 1.951 1.00 96.56 106 GLU A N 1
ATOM 856 C CA . GLU A 1 106 ? 1.120 12.636 1.664 1.00 96.56 106 GLU A CA 1
ATOM 857 C C . GLU A 1 106 ? 0.682 12.506 0.197 1.00 96.56 106 GLU A C 1
ATOM 859 O O . GLU A 1 106 ? 0.363 11.399 -0.232 1.00 96.56 106 GLU A O 1
ATOM 864 N N . LEU A 1 107 ? 0.750 13.572 -0.615 1.00 96.44 107 LEU A N 1
ATOM 865 C CA . LEU A 1 107 ? 0.334 13.573 -2.026 1.00 96.44 107 LEU A CA 1
ATOM 866 C C . LEU A 1 107 ? 0.908 12.399 -2.828 1.00 96.44 107 LEU A C 1
ATOM 868 O O . LEU A 1 107 ? 0.206 11.743 -3.596 1.00 96.44 107 LEU A O 1
ATOM 872 N N . GLY A 1 108 ? 2.192 12.094 -2.622 1.00 96.38 108 GLY A N 1
ATOM 873 C CA . GLY A 1 108 ? 2.840 10.961 -3.279 1.00 96.38 108 GLY A CA 1
ATOM 874 C C . GLY A 1 108 ? 2.241 9.609 -2.879 1.00 96.38 108 GLY A C 1
ATOM 875 O O . GLY A 1 108 ? 2.184 8.700 -3.705 1.00 96.38 108 GLY A O 1
ATOM 876 N N . ASN A 1 109 ? 1.778 9.470 -1.639 1.00 97.62 109 ASN A N 1
ATOM 877 C CA . ASN A 1 109 ? 1.123 8.268 -1.134 1.00 97.62 109 ASN A CA 1
ATOM 878 C C . ASN A 1 109 ? -0.347 8.177 -1.559 1.00 97.62 109 ASN A C 1
ATOM 880 O O . ASN A 1 109 ? -0.798 7.085 -1.909 1.00 97.62 109 ASN A O 1
ATOM 884 N N . PHE A 1 110 ? -1.072 9.294 -1.626 1.00 97.81 110 PHE A N 1
ATOM 885 C CA . PHE A 1 110 ? -2.405 9.317 -2.234 1.00 97.81 110 PHE A CA 1
ATOM 886 C C . PHE A 1 110 ? -2.337 8.912 -3.705 1.00 97.81 110 PHE A C 1
ATOM 888 O O . PHE A 1 110 ? -3.062 8.017 -4.128 1.00 97.81 110 PHE A O 1
ATOM 895 N N . PHE A 1 111 ? -1.364 9.442 -4.451 1.00 97.25 111 PHE A N 1
ATOM 896 C CA . PHE A 1 111 ? -1.131 9.034 -5.833 1.00 97.25 111 PHE A CA 1
ATOM 897 C C . PHE A 1 111 ? -0.818 7.534 -5.953 1.00 97.25 111 PHE A C 1
ATOM 899 O O . PHE A 1 111 ? -1.399 6.844 -6.786 1.00 97.25 111 PHE A O 1
ATOM 906 N N . LYS A 1 112 ? 0.042 6.983 -5.081 1.00 97.56 112 LYS A N 1
ATOM 907 C CA . LYS A 1 112 ? 0.273 5.526 -5.009 1.00 97.56 112 LYS A CA 1
ATOM 908 C C . LYS A 1 112 ? -1.000 4.738 -4.710 1.00 97.56 112 LYS A C 1
ATOM 910 O O . LYS A 1 112 ? -1.145 3.638 -5.230 1.00 97.56 112 LYS A O 1
ATOM 915 N N . THR A 1 113 ? -1.886 5.273 -3.878 1.00 98.19 113 THR A N 1
ATOM 916 C CA . THR A 1 113 ? -3.162 4.637 -3.523 1.00 98.19 113 THR A CA 1
ATOM 917 C C . THR A 1 113 ? -4.090 4.576 -4.735 1.00 98.19 113 THR A C 1
ATOM 919 O O . THR A 1 113 ? -4.669 3.526 -4.995 1.00 98.19 113 THR A O 1
ATOM 922 N N . SER A 1 114 ? -4.131 5.625 -5.563 1.00 97.31 114 SER A N 1
ATOM 923 C CA . SER A 1 114 ? -4.828 5.581 -6.857 1.00 97.31 114 SER A CA 1
ATOM 924 C C . SER A 1 114 ? -4.267 4.493 -7.770 1.00 97.31 114 SER A C 1
ATOM 926 O O . SER A 1 114 ? -5.023 3.703 -8.324 1.00 97.31 114 SER A O 1
ATOM 928 N N . ILE A 1 115 ? -2.940 4.376 -7.875 1.00 97.88 115 ILE A N 1
ATOM 929 C CA . ILE A 1 115 ? -2.313 3.293 -8.649 1.00 97.88 115 ILE A CA 1
ATOM 930 C C . ILE A 1 115 ? -2.672 1.913 -8.086 1.00 97.88 115 ILE A C 1
ATOM 932 O O . ILE A 1 115 ? -2.957 0.997 -8.855 1.00 97.88 115 ILE A O 1
ATOM 936 N N . PHE A 1 116 ? -2.685 1.755 -6.762 1.00 98.06 116 PHE A N 1
ATOM 937 C CA . PHE A 1 116 ? -3.053 0.500 -6.111 1.00 98.06 116 PHE A CA 1
ATOM 938 C C . PHE A 1 116 ? -4.478 0.048 -6.462 1.00 98.06 116 PHE A C 1
ATOM 940 O O . PHE A 1 116 ? -4.675 -1.135 -6.750 1.00 98.06 116 PHE A O 1
ATOM 947 N N . LEU A 1 117 ? -5.446 0.972 -6.502 1.00 96.94 117 LEU A N 1
ATOM 948 C CA . LEU A 1 117 ? -6.817 0.680 -6.930 1.00 96.94 117 LEU A CA 1
ATOM 949 C C . LEU A 1 117 ? -6.838 0.052 -8.335 1.00 96.94 117 LEU A C 1
ATOM 951 O O . LEU A 1 117 ? -7.377 -1.039 -8.517 1.00 96.94 117 LEU A O 1
ATOM 955 N N . HIS A 1 118 ? -6.173 0.678 -9.310 1.00 96.94 118 HIS A N 1
ATOM 956 C CA . HIS A 1 118 ? -6.109 0.153 -10.680 1.00 96.94 118 HIS A CA 1
ATOM 957 C C . HIS A 1 118 ? -5.364 -1.183 -10.768 1.00 96.94 118 HIS A C 1
ATOM 959 O O . HIS A 1 118 ? -5.827 -2.106 -11.435 1.00 96.94 118 HIS A O 1
ATOM 965 N N . LEU A 1 119 ? -4.239 -1.327 -10.060 1.00 96.62 119 LEU A N 1
ATOM 966 C CA . LEU A 1 119 ? -3.500 -2.590 -10.019 1.00 96.62 119 LEU A CA 1
ATOM 967 C C . LEU A 1 119 ? -4.341 -3.726 -9.431 1.00 96.62 119 LEU A C 1
ATOM 969 O O . LEU A 1 119 ? -4.216 -4.857 -9.896 1.00 96.62 119 LEU A O 1
ATOM 973 N N . THR A 1 120 ? -5.191 -3.438 -8.442 1.00 96.06 120 THR A N 1
ATOM 974 C CA . THR A 1 120 ? -6.107 -4.423 -7.848 1.00 96.06 120 THR A CA 1
ATOM 975 C C . THR A 1 120 ? -7.100 -4.920 -8.890 1.00 96.06 120 THR A C 1
ATOM 977 O O . THR A 1 120 ? -7.204 -6.126 -9.095 1.00 96.06 120 THR A O 1
ATOM 980 N N . ILE A 1 121 ? -7.740 -4.006 -9.625 1.00 95.00 121 ILE A N 1
ATOM 981 C CA . ILE A 1 121 ? -8.675 -4.351 -10.706 1.00 95.00 121 ILE A CA 1
ATOM 982 C C . ILE A 1 121 ? -7.971 -5.195 -11.777 1.00 95.00 121 ILE A C 1
ATOM 984 O O . ILE A 1 121 ? -8.425 -6.289 -12.103 1.00 95.00 121 ILE A O 1
ATOM 988 N N . LEU A 1 122 ? -6.821 -4.737 -12.282 1.00 94.56 122 LEU A N 1
ATOM 989 C CA . LEU A 1 122 ? -6.063 -5.463 -13.305 1.00 94.56 122 LEU A CA 1
ATOM 990 C C . LEU A 1 122 ? -5.625 -6.854 -12.828 1.00 94.56 122 LEU A C 1
ATOM 992 O O . LEU A 1 122 ? -5.691 -7.814 -13.589 1.00 94.56 122 LEU A O 1
ATOM 996 N N . SER A 1 123 ? -5.196 -6.980 -11.571 1.00 94.81 123 SER A N 1
ATOM 997 C CA . SER A 1 123 ? -4.744 -8.258 -11.007 1.00 94.81 123 SER A CA 1
ATOM 998 C C . SER A 1 123 ? -5.875 -9.282 -10.892 1.00 94.81 123 SER A C 1
ATOM 1000 O O . SER A 1 123 ? -5.630 -10.474 -11.090 1.00 94.81 123 SER A O 1
ATOM 1002 N N . GLU A 1 124 ? -7.098 -8.819 -10.617 1.00 94.25 124 GLU A N 1
ATOM 1003 C CA . GLU A 1 124 ? -8.312 -9.640 -10.556 1.00 94.25 124 GLU A CA 1
ATOM 1004 C C . GLU A 1 124 ? -8.808 -10.083 -11.943 1.00 94.25 124 GLU A C 1
ATOM 1006 O O . GLU A 1 124 ? -9.380 -11.167 -12.062 1.00 94.25 124 GLU A O 1
ATOM 1011 N N . LEU A 1 125 ? -8.557 -9.286 -12.990 1.00 93.69 125 LEU A N 1
ATOM 1012 C CA . LEU A 1 125 ? -8.936 -9.595 -14.379 1.00 93.69 125 LEU A CA 1
ATOM 1013 C C . LEU A 1 125 ? -8.004 -10.608 -15.067 1.00 93.69 125 LEU A C 1
ATOM 1015 O O . LEU A 1 125 ? -8.362 -11.186 -16.094 1.00 93.69 125 LEU A O 1
ATOM 1019 N N . LEU A 1 126 ? -6.801 -10.827 -14.534 1.00 90.81 126 LEU A N 1
ATOM 1020 C CA . LEU A 1 126 ? -5.835 -11.768 -15.097 1.00 90.81 126 LEU A CA 1
ATOM 1021 C C . LEU A 1 126 ? -6.201 -13.232 -14.799 1.00 90.81 126 LEU A C 1
ATOM 1023 O O . LEU A 1 126 ? -6.706 -13.563 -13.728 1.00 90.81 126 LEU A O 1
ATOM 1027 N N . ILE A 1 127 ? -5.864 -14.138 -15.727 1.00 90.38 127 ILE A N 1
ATOM 1028 C CA . ILE A 1 127 ? -6.034 -15.591 -15.564 1.00 90.38 127 ILE A CA 1
ATOM 1029 C C . ILE A 1 127 ? -4.680 -16.291 -15.802 1.00 90.38 127 ILE A C 1
ATOM 1031 O O . ILE A 1 127 ? -4.181 -16.273 -16.928 1.00 90.38 127 ILE A O 1
ATOM 1035 N N . PRO A 1 128 ? -4.057 -16.906 -14.774 1.00 90.38 128 PRO A N 1
ATOM 1036 C CA . PRO A 1 128 ? -4.455 -16.863 -13.365 1.00 90.38 128 PRO A CA 1
ATOM 1037 C C . PRO A 1 128 ? -4.330 -15.446 -12.787 1.00 90.38 128 PRO A C 1
ATOM 1039 O O . PRO A 1 128 ? -3.542 -14.638 -13.293 1.00 90.38 128 PRO A O 1
ATOM 1042 N N . LYS A 1 129 ? -5.074 -15.181 -11.705 1.00 94.31 129 LYS A N 1
ATOM 1043 C CA . LYS A 1 129 ? -5.027 -13.902 -10.987 1.00 94.31 129 LYS A CA 1
ATOM 1044 C C . LYS A 1 129 ? -3.605 -13.583 -10.545 1.00 94.31 129 LYS A C 1
ATOM 1046 O O . LYS A 1 129 ? -2.847 -14.479 -10.157 1.00 94.31 129 LYS A O 1
ATOM 1051 N N . ALA A 1 130 ? -3.256 -12.305 -10.592 1.00 96.12 130 ALA A N 1
ATOM 1052 C CA . ALA A 1 130 ? -1.983 -11.838 -10.068 1.00 96.12 130 ALA A CA 1
ATOM 1053 C C . ALA A 1 130 ? -2.106 -11.464 -8.587 1.00 96.12 130 ALA A C 1
ATOM 1055 O O . ALA A 1 130 ? -3.168 -11.087 -8.101 1.00 96.12 130 ALA A O 1
ATOM 1056 N N . SER A 1 131 ? -1.003 -11.578 -7.856 1.00 96.12 131 SER A N 1
ATOM 1057 C CA . SER A 1 131 ? -0.896 -11.135 -6.467 1.00 96.12 131 SER A CA 1
ATOM 1058 C C . SER A 1 131 ? -0.052 -9.869 -6.383 1.00 96.12 131 SER A C 1
ATOM 1060 O O . SER A 1 131 ? 0.985 -9.764 -7.041 1.00 96.12 131 SER A O 1
ATOM 1062 N N . ILE A 1 132 ? -0.487 -8.920 -5.555 1.00 97.69 132 ILE A N 1
ATOM 1063 C CA . ILE A 1 132 ? 0.202 -7.646 -5.334 1.00 97.69 132 ILE A CA 1
ATOM 1064 C C . ILE A 1 132 ? 0.978 -7.720 -4.022 1.00 97.69 132 ILE A C 1
ATOM 1066 O O . ILE A 1 132 ? 0.422 -8.020 -2.966 1.00 97.69 132 ILE A O 1
ATOM 1070 N N . PHE A 1 133 ? 2.262 -7.394 -4.087 1.00 97.94 133 PHE A N 1
ATOM 1071 C CA . PHE A 1 133 ? 3.154 -7.273 -2.939 1.00 97.94 133 PHE A CA 1
ATOM 1072 C C . PHE A 1 133 ? 3.858 -5.914 -2.961 1.00 97.94 133 PHE A C 1
ATOM 1074 O O . PHE A 1 133 ? 3.791 -5.200 -3.954 1.00 97.94 133 PHE A O 1
ATOM 1081 N N . TYR A 1 134 ? 4.597 -5.574 -1.910 1.00 98.00 134 TYR A N 1
ATOM 1082 C CA . TYR A 1 134 ? 5.646 -4.545 -1.958 1.00 98.00 134 TYR A CA 1
ATOM 1083 C C . TYR A 1 134 ? 7.001 -5.197 -1.668 1.00 98.00 134 TYR A C 1
ATOM 1085 O O . TYR A 1 134 ? 7.041 -6.274 -1.084 1.00 98.00 134 TYR A O 1
ATOM 1093 N N . TRP A 1 135 ? 8.126 -4.572 -2.009 1.00 97.25 135 TRP A N 1
ATOM 1094 C CA . TRP A 1 135 ? 9.438 -5.105 -1.615 1.00 97.25 135 TRP A CA 1
ATOM 1095 C C . TRP A 1 135 ? 10.249 -4.072 -0.850 1.00 97.25 135 TRP A C 1
ATOM 1097 O O . TRP A 1 135 ? 10.270 -2.896 -1.217 1.00 97.25 135 TRP A O 1
ATOM 1107 N N . ARG A 1 136 ? 10.920 -4.523 0.216 1.00 94.62 136 ARG A N 1
ATOM 1108 C CA . ARG A 1 136 ? 11.778 -3.678 1.042 1.00 94.62 136 ARG A CA 1
ATOM 1109 C C . ARG A 1 136 ? 12.955 -4.449 1.636 1.00 94.62 136 ARG A C 1
ATOM 1111 O O . ARG A 1 136 ? 12.772 -5.543 2.169 1.00 94.62 136 ARG A O 1
ATOM 1118 N N . THR A 1 137 ? 14.145 -3.853 1.605 1.00 91.38 137 THR A N 1
ATOM 1119 C CA . THR A 1 137 ? 15.346 -4.393 2.266 1.00 91.38 137 THR A CA 1
ATOM 1120 C C . THR A 1 137 ? 15.459 -3.931 3.720 1.00 91.38 137 THR A C 1
ATOM 1122 O O . THR A 1 137 ? 14.811 -2.976 4.150 1.00 91.38 137 THR A O 1
ATOM 1125 N N . THR A 1 138 ? 16.350 -4.565 4.485 1.00 84.88 138 THR A N 1
ATOM 1126 C CA . THR A 1 138 ? 16.749 -4.097 5.826 1.00 84.88 138 THR A CA 1
ATOM 1127 C C . THR A 1 138 ? 17.379 -2.702 5.792 1.00 84.88 138 THR A C 1
ATOM 1129 O O . THR A 1 138 ? 17.174 -1.912 6.706 1.00 84.88 138 THR A O 1
ATOM 1132 N N . THR A 1 139 ? 18.060 -2.355 4.698 1.00 87.19 139 THR A N 1
ATOM 1133 C CA . THR A 1 139 ? 18.621 -1.020 4.424 1.00 87.19 139 THR A CA 1
ATOM 1134 C C . THR A 1 139 ? 17.590 -0.019 3.886 1.00 87.19 139 THR A C 1
ATOM 1136 O O . THR A 1 139 ? 17.956 1.029 3.363 1.00 87.19 139 THR A O 1
ATOM 1139 N N . SER A 1 140 ? 16.291 -0.321 4.004 1.00 87.19 140 SER A N 1
ATOM 1140 C CA . SER A 1 140 ? 15.172 0.538 3.589 1.00 87.19 140 SER A CA 1
ATOM 1141 C C . SER A 1 140 ? 15.133 0.916 2.100 1.00 87.19 140 SER A C 1
ATOM 1143 O O . SER A 1 140 ? 14.458 1.877 1.729 1.00 87.19 140 SER A O 1
ATOM 1145 N N . LYS A 1 141 ? 15.774 0.138 1.216 1.00 93.25 141 LYS A N 1
ATOM 1146 C CA . LYS A 1 141 ? 15.473 0.210 -0.223 1.00 93.25 141 LYS A CA 1
ATOM 1147 C C . LYS A 1 141 ? 14.068 -0.326 -0.446 1.00 93.25 141 LYS A C 1
ATOM 1149 O O . LYS A 1 141 ? 13.710 -1.327 0.163 1.00 93.25 141 LYS A O 1
ATOM 1154 N N . GLU A 1 142 ? 13.288 0.320 -1.308 1.00 95.12 142 GLU A N 1
ATOM 1155 C CA . GLU A 1 142 ? 11.866 0.006 -1.464 1.00 95.12 142 GLU A CA 1
ATOM 1156 C C . GLU A 1 142 ? 11.374 0.108 -2.914 1.00 95.12 142 GLU A C 1
ATOM 1158 O O . GLU A 1 142 ? 11.585 1.127 -3.593 1.00 95.12 142 GLU A O 1
ATOM 1163 N N . VAL A 1 143 ? 10.647 -0.927 -3.337 1.00 97.81 143 VAL A N 1
ATOM 1164 C CA . VAL A 1 143 ? 9.819 -0.983 -4.548 1.00 97.81 143 VAL A CA 1
ATOM 1165 C C . VAL A 1 143 ? 8.355 -0.954 -4.111 1.00 97.81 143 VAL A C 1
ATOM 1167 O O . VAL A 1 143 ? 7.964 -1.682 -3.197 1.00 97.81 143 VAL A O 1
ATOM 1170 N N . ASP A 1 144 ? 7.564 -0.071 -4.728 1.00 97.94 144 ASP A N 1
ATOM 1171 C CA . ASP A 1 144 ? 6.214 0.236 -4.249 1.00 97.94 144 ASP A CA 1
ATOM 1172 C C . ASP A 1 144 ? 5.264 -0.947 -4.451 1.00 97.94 144 ASP A C 1
ATOM 1174 O O . ASP A 1 144 ? 4.559 -1.294 -3.503 1.00 97.94 144 ASP A O 1
ATOM 1178 N N . PHE A 1 145 ? 5.315 -1.592 -5.625 1.00 98.44 145 PHE A N 1
ATOM 1179 C CA . PHE A 1 145 ? 4.523 -2.782 -5.933 1.00 98.44 145 PHE A CA 1
ATOM 1180 C C . PHE A 1 145 ? 5.340 -3.853 -6.664 1.00 98.44 145 PHE A C 1
ATOM 1182 O O . PHE A 1 145 ? 6.188 -3.549 -7.499 1.00 98.44 145 PHE A O 1
ATOM 1189 N N . VAL A 1 146 ? 5.056 -5.118 -6.386 1.00 98.19 146 VAL A N 1
ATOM 1190 C CA . VAL A 1 146 ? 5.554 -6.286 -7.113 1.00 98.19 146 VAL A CA 1
ATOM 1191 C C . VAL A 1 146 ? 4.342 -7.130 -7.476 1.00 98.19 146 VAL A C 1
ATOM 1193 O O . VAL A 1 146 ? 3.639 -7.611 -6.590 1.00 98.19 146 VAL A O 1
ATOM 1196 N N . ILE A 1 147 ? 4.098 -7.287 -8.772 1.00 97.56 147 ILE A N 1
ATOM 1197 C CA . ILE A 1 147 ? 3.008 -8.098 -9.311 1.00 97.56 147 ILE A CA 1
ATOM 1198 C C . ILE A 1 147 ? 3.564 -9.482 -9.613 1.00 97.56 147 ILE A C 1
ATOM 1200 O O . ILE A 1 147 ? 4.473 -9.618 -10.434 1.00 97.56 147 ILE A O 1
ATOM 1204 N N . GLU A 1 148 ? 3.039 -10.498 -8.936 1.00 96.19 148 GLU A N 1
ATOM 1205 C CA . GLU A 1 148 ? 3.407 -11.901 -9.120 1.00 96.19 148 GLU A CA 1
ATOM 1206 C C . GLU A 1 148 ? 2.273 -12.635 -9.834 1.00 96.19 148 GLU A C 1
ATOM 1208 O O . GLU A 1 148 ? 1.162 -12.733 -9.315 1.00 96.19 148 GLU A O 1
ATOM 1213 N N . GLN A 1 149 ? 2.560 -13.171 -11.021 1.00 94.12 149 GLN A N 1
ATOM 1214 C CA . GLN A 1 149 ? 1.637 -14.019 -11.771 1.00 94.12 149 GLN A CA 1
ATOM 1215 C C . GLN A 1 149 ? 2.344 -15.334 -12.125 1.00 94.12 149 GLN A C 1
ATOM 1217 O O . GLN A 1 149 ? 3.217 -15.395 -12.997 1.00 94.12 149 GLN A O 1
ATOM 1222 N N . GLY A 1 150 ? 2.007 -16.411 -11.412 1.00 88.44 150 GLY A N 1
ATOM 1223 C CA . GLY A 1 150 ? 2.733 -17.679 -11.515 1.00 88.44 150 GLY A CA 1
ATOM 1224 C C . GLY A 1 150 ? 4.198 -17.524 -11.086 1.00 88.44 150 GLY A C 1
ATOM 1225 O O . GLY A 1 150 ? 4.476 -17.235 -9.928 1.00 88.44 150 GLY A O 1
ATOM 1226 N N . LYS A 1 151 ? 5.144 -17.725 -12.014 1.00 87.25 151 LYS A N 1
ATOM 1227 C CA . LYS A 1 151 ? 6.598 -17.547 -11.779 1.00 87.25 151 LYS A CA 1
ATOM 1228 C C . LYS A 1 151 ? 7.142 -16.200 -12.275 1.00 87.25 151 LYS A C 1
ATOM 1230 O O . LYS A 1 151 ? 8.343 -15.956 -12.198 1.00 87.25 151 LYS A O 1
ATOM 1235 N N . LYS A 1 152 ? 6.278 -15.360 -12.846 1.00 92.19 152 LYS A N 1
ATOM 1236 C CA . LYS A 1 152 ? 6.643 -14.102 -13.496 1.00 92.19 152 LYS A CA 1
ATOM 1237 C C . LYS A 1 152 ? 6.440 -12.944 -12.529 1.00 92.19 152 LYS A C 1
ATOM 1239 O O . LYS A 1 152 ? 5.407 -12.882 -11.866 1.00 92.19 152 LYS A O 1
ATOM 1244 N N . LEU A 1 153 ? 7.403 -12.022 -12.493 1.00 96.88 153 LEU A N 1
ATOM 1245 C CA . LEU A 1 153 ? 7.304 -10.794 -11.704 1.00 96.88 153 LEU A CA 1
ATOM 1246 C C . LEU A 1 153 ? 7.359 -9.555 -12.593 1.00 96.88 153 LEU A C 1
ATOM 1248 O O . LEU A 1 153 ? 8.135 -9.501 -13.553 1.00 96.88 153 LEU A O 1
ATOM 1252 N N . VAL A 1 154 ? 6.599 -8.536 -12.206 1.00 97.38 154 VAL A N 1
ATOM 1253 C CA . VAL A 1 154 ? 6.761 -7.155 -12.667 1.00 97.38 154 VAL A CA 1
ATOM 1254 C C . VAL A 1 154 ? 6.921 -6.266 -11.442 1.00 97.38 154 VAL A C 1
ATOM 1256 O O . VAL A 1 154 ? 6.105 -6.312 -10.525 1.00 97.38 154 VAL A O 1
ATOM 1259 N N . ALA A 1 155 ? 7.983 -5.466 -11.414 1.00 98.19 155 ALA A N 1
ATOM 1260 C CA . ALA A 1 155 ? 8.275 -4.557 -10.310 1.00 98.19 155 ALA A CA 1
ATOM 1261 C C . ALA A 1 155 ? 7.889 -3.130 -10.693 1.00 98.19 155 ALA A C 1
ATOM 1263 O O . ALA A 1 155 ? 8.299 -2.651 -11.747 1.00 98.19 155 ALA A O 1
ATOM 1264 N N . LEU A 1 156 ? 7.138 -2.436 -9.843 1.00 98.19 156 LEU A N 1
ATOM 1265 C CA . LEU A 1 156 ? 6.673 -1.080 -10.097 1.00 98.19 156 LEU A CA 1
ATOM 1266 C C . LEU A 1 156 ? 7.178 -0.110 -9.033 1.00 98.19 156 LEU A C 1
ATOM 1268 O O . LEU A 1 156 ? 7.065 -0.330 -7.824 1.00 98.19 156 LEU A O 1
ATOM 1272 N N . LYS A 1 157 ? 7.696 1.016 -9.513 1.00 97.88 157 LYS A N 1
ATOM 1273 C CA . LYS A 1 157 ? 7.961 2.214 -8.723 1.00 97.88 157 LYS A CA 1
ATOM 1274 C C . LYS A 1 157 ? 6.981 3.289 -9.151 1.00 97.88 157 LYS A C 1
ATOM 1276 O O . LYS A 1 157 ? 6.758 3.468 -10.345 1.00 97.88 157 LYS A O 1
ATOM 1281 N N . VAL A 1 158 ? 6.423 4.018 -8.195 1.00 97.44 158 VAL A N 1
ATOM 1282 C CA . VAL A 1 158 ? 5.481 5.104 -8.480 1.00 97.44 158 VAL A CA 1
ATOM 1283 C C . VAL A 1 158 ? 6.080 6.420 -8.018 1.00 97.44 158 VAL A C 1
ATOM 1285 O O . VAL A 1 158 ? 6.529 6.552 -6.876 1.00 97.44 158 VAL A O 1
ATOM 1288 N N . LYS A 1 159 ? 6.074 7.413 -8.906 1.00 95.50 159 LYS A N 1
ATOM 1289 C CA . LYS A 1 159 ? 6.582 8.751 -8.618 1.00 95.50 159 LYS A CA 1
ATOM 1290 C C . LYS A 1 159 ? 5.596 9.805 -9.100 1.00 95.50 159 LYS A C 1
ATOM 1292 O O . LYS A 1 159 ? 5.367 9.946 -10.296 1.00 95.50 159 LYS A O 1
ATOM 1297 N N . TYR A 1 160 ? 5.092 10.627 -8.186 1.00 94.75 160 TYR A N 1
ATOM 1298 C CA . TYR A 1 160 ? 4.363 11.836 -8.563 1.00 94.75 160 TYR A CA 1
ATOM 1299 C C . TYR A 1 160 ? 5.350 12.925 -9.022 1.00 94.75 160 TYR A C 1
ATOM 1301 O O . TYR A 1 160 ? 5.688 13.853 -8.296 1.00 94.75 160 TYR A O 1
ATOM 1309 N N . SER A 1 161 ? 5.920 12.737 -10.213 1.00 93.31 161 SER A N 1
ATOM 1310 C CA . SER A 1 161 ? 6.856 13.655 -10.870 1.00 93.31 161 SER A CA 1
ATOM 1311 C C . SER A 1 161 ? 6.613 13.639 -12.372 1.00 93.31 161 SER A C 1
ATOM 1313 O O . SER A 1 161 ? 6.361 12.586 -12.954 1.00 93.31 161 SER A O 1
ATOM 1315 N N . LYS A 1 162 ? 6.736 14.797 -13.023 1.00 93.75 162 LYS A N 1
ATOM 1316 C CA . LYS A 1 162 ? 6.634 14.906 -14.487 1.00 93.75 162 LYS A CA 1
ATOM 1317 C C . LYS A 1 162 ? 7.922 14.495 -15.209 1.00 93.75 162 LYS A C 1
ATOM 1319 O O . LYS A 1 162 ? 7.891 14.249 -16.411 1.00 93.75 162 LYS A O 1
ATOM 1324 N N . LYS A 1 163 ? 9.050 14.429 -14.494 1.00 93.12 163 LYS A N 1
ATOM 1325 C CA . LYS A 1 163 ? 10.386 14.176 -15.051 1.00 93.12 163 LYS A CA 1
ATOM 1326 C C . LYS A 1 163 ? 11.030 12.985 -14.334 1.00 93.12 163 LYS A C 1
ATOM 1328 O O . LYS A 1 163 ? 11.747 13.195 -13.358 1.00 93.12 163 LYS A O 1
ATOM 1333 N N . PRO A 1 164 ? 10.773 11.744 -14.777 1.00 91.25 164 PRO A N 1
ATOM 1334 C CA . PRO A 1 164 ? 11.438 10.575 -14.210 1.00 91.25 164 PRO A CA 1
ATOM 1335 C C . PRO A 1 164 ? 12.934 10.597 -14.550 1.00 91.25 164 PRO A C 1
ATOM 1337 O O . PRO A 1 164 ? 13.306 10.894 -15.690 1.00 91.25 164 PRO A O 1
ATOM 1340 N N . ILE A 1 165 ? 13.798 10.271 -13.591 1.00 94.19 165 ILE A N 1
ATOM 1341 C CA . ILE A 1 165 ? 15.258 10.243 -13.777 1.00 94.19 165 ILE A CA 1
ATOM 1342 C C . ILE A 1 165 ? 15.855 8.887 -13.394 1.00 94.19 165 ILE A C 1
ATOM 1344 O O . ILE A 1 165 ? 15.238 8.082 -12.704 1.00 94.19 165 ILE A O 1
ATOM 1348 N N . MET A 1 166 ? 17.100 8.650 -13.809 1.00 93.62 166 MET A N 1
ATOM 1349 C CA . MET A 1 166 ? 17.851 7.422 -13.521 1.00 93.62 166 MET A CA 1
ATOM 1350 C C . MET A 1 166 ? 17.888 7.086 -12.019 1.00 93.62 166 MET A C 1
ATOM 1352 O O . MET A 1 166 ? 17.744 5.933 -11.616 1.00 93.62 166 MET A O 1
ATOM 1356 N N . ASN A 1 167 ? 18.018 8.112 -11.171 1.00 95.00 167 ASN A N 1
ATOM 1357 C CA . ASN A 1 167 ? 18.059 7.951 -9.720 1.00 95.00 167 ASN A CA 1
ATOM 1358 C C . ASN A 1 167 ? 16.754 7.380 -9.134 1.00 95.00 167 ASN A C 1
ATOM 1360 O O . ASN A 1 167 ? 16.807 6.689 -8.119 1.00 95.00 167 ASN A O 1
ATOM 1364 N N . ASP A 1 168 ? 15.602 7.614 -9.776 1.00 94.31 168 ASP A N 1
ATOM 1365 C CA . ASP A 1 168 ? 14.306 7.119 -9.295 1.00 94.31 168 ASP A CA 1
ATOM 1366 C C . ASP A 1 168 ? 14.189 5.590 -9.382 1.00 94.31 168 ASP A C 1
ATOM 1368 O O . ASP A 1 168 ? 13.379 4.997 -8.669 1.00 94.31 168 ASP A O 1
ATOM 1372 N N . ILE A 1 169 ? 15.007 4.937 -10.218 1.00 96.56 169 ILE A N 1
ATOM 1373 C CA . ILE A 1 169 ? 14.928 3.488 -10.435 1.00 96.56 169 ILE A CA 1
ATOM 1374 C C . ILE A 1 169 ? 16.029 2.690 -9.737 1.00 96.56 169 ILE A C 1
ATOM 1376 O O . ILE A 1 169 ? 16.054 1.474 -9.875 1.00 96.56 169 ILE A O 1
ATOM 1380 N N . LYS A 1 170 ? 16.894 3.317 -8.927 1.00 97.00 170 LYS A N 1
ATOM 1381 C CA . LYS A 1 170 ? 17.965 2.611 -8.192 1.00 97.00 170 LYS A CA 1
ATOM 1382 C C . LYS A 1 170 ? 17.447 1.409 -7.394 1.00 97.00 170 LYS A C 1
ATOM 1384 O O . LYS A 1 170 ? 18.019 0.326 -7.464 1.00 97.00 170 LYS A O 1
ATOM 1389 N N . ASN A 1 171 ? 16.327 1.578 -6.690 1.00 97.06 171 ASN A N 1
ATOM 1390 C CA . ASN A 1 171 ? 15.721 0.492 -5.914 1.00 97.06 171 ASN A CA 1
ATOM 1391 C C . ASN A 1 171 ? 15.090 -0.588 -6.804 1.00 97.06 171 ASN A C 1
ATOM 1393 O O . ASN A 1 171 ? 15.120 -1.756 -6.432 1.00 97.06 171 ASN A O 1
ATOM 1397 N N . LEU A 1 172 ? 14.547 -0.216 -7.972 1.00 97.19 172 LEU A N 1
ATOM 1398 C CA . LEU A 1 172 ? 14.074 -1.194 -8.955 1.00 97.19 172 LEU A CA 1
ATOM 1399 C C . LEU A 1 172 ? 15.238 -2.026 -9.488 1.00 97.19 172 LEU A C 1
ATOM 1401 O O . LEU A 1 172 ? 15.099 -3.235 -9.591 1.00 97.19 172 LEU A O 1
ATOM 1405 N N . LEU A 1 173 ? 16.380 -1.404 -9.789 1.00 97.38 173 LEU A N 1
ATOM 1406 C CA . LEU A 1 173 ? 17.562 -2.122 -10.267 1.00 97.38 173 LEU A CA 1
ATOM 1407 C C . LEU A 1 173 ? 18.063 -3.128 -9.226 1.00 97.38 173 LEU A C 1
ATOM 1409 O O . LEU A 1 173 ? 18.216 -4.295 -9.564 1.00 97.38 173 LEU A O 1
ATOM 1413 N N . THR A 1 174 ? 18.180 -2.727 -7.952 1.00 97.06 174 THR A N 1
ATOM 1414 C CA . THR A 1 174 ? 1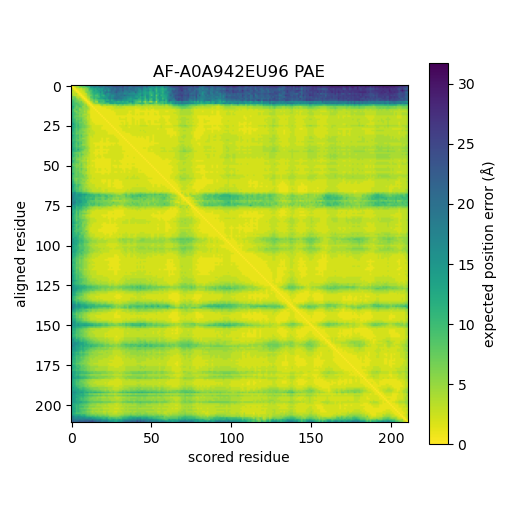8.526 -3.675 -6.875 1.00 97.06 174 THR A CA 1
ATOM 1415 C C . THR A 1 174 ? 17.518 -4.829 -6.789 1.00 97.06 174 THR A C 1
ATOM 1417 O O . THR A 1 174 ? 17.915 -5.983 -6.672 1.00 97.06 174 THR A O 1
ATOM 1420 N N . PHE A 1 175 ? 16.212 -4.558 -6.900 1.00 97.19 175 PHE A N 1
ATOM 1421 C CA . PHE A 1 175 ? 15.212 -5.630 -6.902 1.00 97.19 175 PHE A CA 1
ATOM 1422 C C . PHE A 1 175 ? 15.382 -6.598 -8.084 1.00 97.19 175 PHE A C 1
ATOM 1424 O O . PHE A 1 175 ? 15.250 -7.807 -7.898 1.00 97.19 175 PHE A O 1
ATOM 1431 N N . LEU A 1 176 ? 15.659 -6.076 -9.285 1.00 96.81 176 LEU A N 1
ATOM 1432 C CA . LEU A 1 176 ? 15.867 -6.873 -10.499 1.00 96.81 176 LEU A CA 1
ATOM 1433 C C . LEU A 1 176 ? 17.114 -7.761 -10.407 1.00 96.81 176 LEU A C 1
ATOM 1435 O O . LEU A 1 176 ? 17.086 -8.882 -10.908 1.00 96.81 176 LEU A O 1
ATOM 1439 N N . GLU A 1 177 ? 18.180 -7.271 -9.773 1.00 95.56 177 GLU A N 1
ATOM 1440 C CA . GLU A 1 177 ? 19.401 -8.039 -9.497 1.00 95.56 177 GLU A CA 1
ATOM 1441 C C . GLU A 1 177 ? 19.122 -9.197 -8.528 1.00 95.56 177 GLU A C 1
ATOM 1443 O O . GLU A 1 177 ? 19.522 -10.330 -8.786 1.00 95.56 177 GLU A O 1
ATOM 1448 N N . GLU A 1 178 ? 18.371 -8.940 -7.453 1.00 94.81 178 GLU A N 1
ATOM 1449 C CA . GLU A 1 178 ? 17.996 -9.963 -6.466 1.00 94.81 178 GLU A CA 1
ATOM 1450 C C . GLU A 1 178 ? 16.920 -10.942 -6.974 1.00 94.81 178 GLU A C 1
ATOM 1452 O O . GLU A 1 178 ? 16.747 -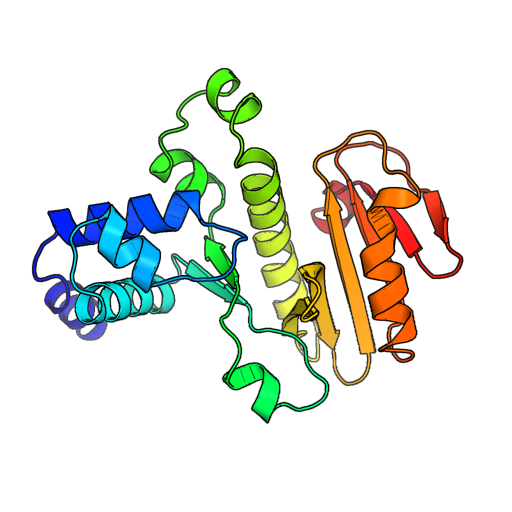12.024 -6.410 1.00 94.81 178 GLU A O 1
ATOM 1457 N N . ASN A 1 179 ? 16.180 -10.579 -8.028 1.00 95.12 179 ASN A N 1
ATOM 1458 C CA . ASN A 1 179 ? 15.080 -11.372 -8.585 1.00 95.12 179 ASN A CA 1
ATOM 1459 C C . ASN A 1 179 ? 15.176 -11.474 -10.118 1.00 95.12 179 ASN A C 1
ATOM 1461 O O . ASN A 1 179 ? 14.368 -10.855 -10.827 1.00 95.12 179 ASN A O 1
ATOM 1465 N N . PRO A 1 180 ? 16.108 -12.286 -10.657 1.00 93.50 180 PRO A N 1
ATOM 1466 C CA . PRO A 1 180 ? 16.361 -12.386 -12.098 1.00 93.50 180 PRO A CA 1
ATOM 1467 C C . PRO A 1 180 ? 15.155 -12.830 -12.942 1.00 93.50 180 PRO A C 1
ATOM 1469 O O . PRO A 1 180 ? 15.080 -12.500 -14.126 1.00 93.50 180 PRO A O 1
ATOM 1472 N N . GLN A 1 181 ? 14.193 -13.535 -12.334 1.00 92.62 181 GLN A N 1
ATOM 1473 C CA . GLN A 1 181 ? 12.918 -13.949 -12.934 1.00 92.62 181 GLN A CA 1
ATOM 1474 C C . GLN A 1 181 ? 11.960 -12.782 -13.229 1.00 92.62 181 GLN A C 1
ATOM 1476 O O . GLN A 1 181 ? 10.915 -12.972 -13.856 1.00 92.62 181 GLN A O 1
ATOM 1481 N N . THR A 1 182 ? 12.284 -11.572 -12.765 1.00 96.88 182 THR A N 1
ATOM 1482 C CA . THR A 1 182 ? 11.492 -10.375 -13.043 1.00 96.88 182 THR A CA 1
ATOM 1483 C C . THR A 1 182 ? 11.595 -10.008 -14.516 1.00 96.88 182 THR A C 1
ATOM 1485 O O . THR A 1 182 ? 12.680 -9.751 -15.044 1.00 96.88 182 THR A O 1
ATOM 1488 N N . ILE A 1 183 ? 10.441 -9.952 -15.181 1.00 96.38 183 ILE A N 1
ATOM 1489 C CA . ILE A 1 183 ? 10.353 -9.663 -16.614 1.00 96.38 183 ILE A CA 1
ATOM 1490 C C . ILE A 1 183 ? 10.734 -8.210 -16.875 1.00 96.38 183 ILE A C 1
ATOM 1492 O O . ILE A 1 183 ? 11.425 -7.905 -17.850 1.00 96.38 183 ILE A O 1
ATOM 1496 N N . ARG A 1 184 ? 10.237 -7.299 -16.031 1.00 96.12 184 ARG A N 1
ATOM 1497 C CA . ARG A 1 184 ? 10.381 -5.860 -16.240 1.00 96.12 184 ARG A CA 1
ATOM 1498 C C . ARG A 1 184 ? 10.242 -5.074 -14.944 1.00 96.12 184 ARG A C 1
ATOM 1500 O O . ARG A 1 184 ? 9.425 -5.412 -14.088 1.00 96.12 184 ARG A O 1
ATOM 1507 N N . GLY A 1 185 ? 11.015 -4.000 -14.844 1.00 97.88 185 GLY A N 1
ATOM 1508 C CA . GLY A 1 185 ? 10.741 -2.890 -13.943 1.00 97.88 185 GLY A CA 1
ATOM 1509 C C . GLY A 1 185 ? 9.950 -1.801 -14.669 1.00 97.88 185 GLY A C 1
ATOM 1510 O O . GLY A 1 185 ? 10.218 -1.498 -15.831 1.00 97.88 185 GLY A O 1
ATOM 1511 N N . VAL A 1 186 ? 8.991 -1.189 -13.990 1.00 97.88 186 VAL A N 1
ATOM 1512 C CA . VAL A 1 186 ? 8.188 -0.084 -14.517 1.00 97.88 186 VAL A CA 1
ATOM 1513 C C . VAL A 1 186 ? 8.264 1.083 -13.543 1.00 97.88 186 VAL A C 1
ATOM 1515 O O . VAL A 1 186 ? 8.022 0.921 -12.349 1.00 97.88 186 VAL A O 1
ATOM 1518 N N . LEU A 1 187 ? 8.606 2.267 -14.042 1.00 97.94 187 LEU A N 1
ATOM 1519 C CA . LEU A 1 187 ? 8.482 3.512 -13.292 1.00 97.94 187 LEU A CA 1
ATOM 1520 C C . LEU A 1 187 ? 7.243 4.258 -13.789 1.00 97.94 187 LEU A C 1
ATOM 1522 O O . LEU A 1 187 ? 7.265 4.827 -14.877 1.00 97.94 187 LEU A O 1
ATOM 1526 N N . LEU A 1 188 ? 6.186 4.271 -12.984 1.00 97.75 188 LEU A N 1
ATOM 1527 C CA . LEU A 1 188 ? 4.986 5.059 -13.245 1.00 97.75 188 LEU A CA 1
ATOM 1528 C C . LEU A 1 188 ? 5.218 6.506 -12.812 1.00 97.75 188 LEU A C 1
ATOM 1530 O O . LEU A 1 188 ? 5.653 6.752 -11.681 1.00 97.75 188 LEU A O 1
ATOM 1534 N N . HIS A 1 189 ? 4.922 7.461 -13.694 1.00 96.69 189 HIS A N 1
ATOM 1535 C CA . HIS A 1 189 ? 5.133 8.883 -13.425 1.00 96.69 189 HIS A CA 1
ATOM 1536 C C . HIS A 1 189 ? 3.994 9.790 -13.916 1.00 96.69 189 HIS A C 1
ATOM 1538 O O . HIS A 1 189 ? 3.157 9.390 -14.717 1.00 96.69 189 HIS A O 1
ATOM 1544 N N . ALA A 1 190 ? 3.970 11.040 -13.443 1.00 95.31 190 ALA A N 1
ATOM 1545 C CA . ALA A 1 190 ? 2.935 12.050 -13.724 1.00 95.31 190 ALA A CA 1
ATOM 1546 C C . ALA A 1 190 ? 3.194 12.891 -14.995 1.00 95.31 190 ALA A C 1
ATOM 1548 O O . ALA A 1 190 ? 2.609 13.955 -15.177 1.00 95.31 190 ALA A O 1
ATOM 1549 N N . GLY A 1 191 ? 4.125 12.457 -15.845 1.00 94.56 191 GLY A N 1
ATOM 1550 C CA . GLY A 1 191 ? 4.525 13.146 -17.083 1.00 94.56 191 GLY A CA 1
ATOM 1551 C C . GLY A 1 191 ? 4.062 12.380 -18.317 1.00 94.56 191 GLY A C 1
ATOM 1552 O O . GLY A 1 191 ? 3.534 11.292 -18.165 1.00 94.56 191 GLY A O 1
ATOM 1553 N N . HIS A 1 192 ? 4.298 12.909 -19.521 1.00 93.94 192 HIS A N 1
ATOM 1554 C CA . HIS A 1 192 ? 3.697 12.377 -20.756 1.00 93.94 192 HIS A CA 1
ATOM 1555 C C . HIS A 1 192 ? 4.602 11.473 -21.600 1.00 93.94 192 HIS A C 1
ATOM 1557 O O . HIS A 1 192 ? 4.133 10.844 -22.543 1.00 93.94 192 HIS A O 1
ATOM 1563 N N . SER A 1 193 ? 5.898 11.408 -21.297 1.00 92.00 193 SER A N 1
ATOM 1564 C CA . SER A 1 193 ? 6.856 10.663 -22.112 1.00 92.00 193 SER A CA 1
ATOM 1565 C C . SER A 1 193 ? 7.008 9.219 -21.653 1.00 92.00 193 SER A C 1
ATOM 1567 O O . SER A 1 193 ? 7.159 8.953 -20.468 1.00 92.00 193 SER A O 1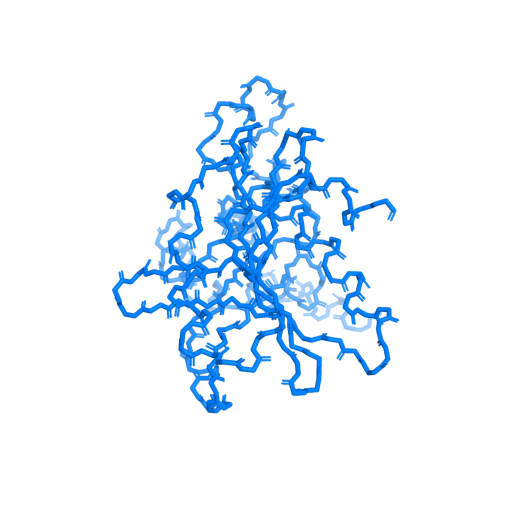
ATOM 1569 N N . ILE A 1 194 ? 7.052 8.295 -22.610 1.00 95.06 194 ILE A N 1
ATOM 1570 C CA . ILE A 1 194 ? 7.537 6.934 -22.382 1.00 95.06 194 ILE A CA 1
ATOM 1571 C C . ILE A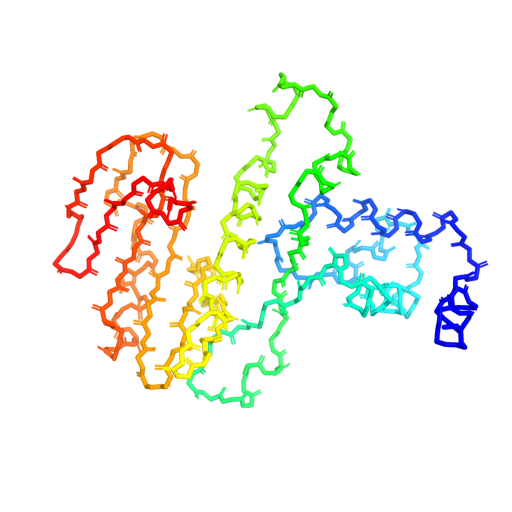 1 194 ? 9.026 6.918 -22.714 1.00 95.06 194 ILE A C 1
ATOM 1573 O O . ILE A 1 194 ? 9.431 7.398 -23.773 1.00 95.06 194 ILE A O 1
ATOM 1577 N N . LYS A 1 195 ? 9.857 6.375 -21.823 1.00 94.81 195 LYS A N 1
ATOM 1578 C CA . LYS A 1 195 ? 11.290 6.221 -22.100 1.00 94.81 195 LYS A CA 1
ATOM 1579 C C . LYS A 1 195 ? 11.907 5.035 -21.387 1.00 94.81 195 LYS A C 1
ATOM 1581 O O . LYS A 1 195 ? 11.567 4.715 -20.250 1.00 94.81 195 LYS A O 1
ATOM 1586 N N . TRP A 1 196 ? 12.893 4.433 -22.033 1.00 96.12 196 TRP A N 1
ATOM 1587 C CA . TRP A 1 196 ? 13.771 3.472 -21.387 1.00 96.12 196 TRP A CA 1
ATOM 1588 C C . TRP A 1 196 ? 14.752 4.210 -20.476 1.00 96.12 196 TRP A C 1
ATOM 1590 O O . TRP A 1 196 ? 15.437 5.135 -20.906 1.00 96.12 196 TRP A O 1
ATOM 1600 N N . LEU A 1 197 ? 14.793 3.817 -19.203 1.00 95.62 197 LEU A N 1
ATOM 1601 C CA . LEU A 1 197 ? 15.798 4.290 -18.243 1.00 95.62 197 LEU A CA 1
ATOM 1602 C C . LEU A 1 197 ? 16.892 3.243 -18.006 1.00 95.62 197 LEU A C 1
ATOM 1604 O O . LEU A 1 197 ? 17.962 3.571 -17.515 1.00 95.62 197 LEU A O 1
ATOM 1608 N N . HIS A 1 198 ? 16.615 1.984 -18.336 1.00 96.56 198 HIS A N 1
ATOM 1609 C CA . HIS A 1 198 ? 17.544 0.862 -18.270 1.00 96.56 198 HIS A CA 1
ATOM 1610 C C . HIS A 1 198 ? 17.038 -0.245 -19.206 1.00 96.56 198 HIS A C 1
ATOM 1612 O O . HIS A 1 198 ? 15.849 -0.272 -19.515 1.00 96.56 198 HIS A O 1
ATOM 1618 N N . SER A 1 199 ? 17.880 -1.205 -19.599 1.00 94.38 199 SER A N 1
ATOM 1619 C CA . SER A 1 199 ? 17.512 -2.305 -20.517 1.00 94.38 199 SER A CA 1
ATOM 1620 C C . SER A 1 199 ? 16.282 -3.116 -20.076 1.00 94.38 199 SER A C 1
ATOM 1622 O O . SER A 1 199 ? 15.553 -3.655 -20.904 1.00 94.38 199 SER A O 1
ATOM 1624 N N . LYS A 1 200 ? 16.024 -3.175 -18.764 1.00 96.19 200 LYS A N 1
ATOM 1625 C CA . LYS A 1 200 ? 14.852 -3.830 -18.156 1.00 96.19 200 LYS A CA 1
ATOM 1626 C C . LYS A 1 200 ? 13.866 -2.872 -17.479 1.00 96.19 200 LYS A C 1
ATOM 1628 O O . LYS A 1 200 ? 12.931 -3.355 -16.843 1.00 96.19 200 LYS A O 1
ATOM 1633 N N . VAL A 1 201 ? 14.058 -1.550 -17.567 1.00 97.69 201 VAL A N 1
ATOM 1634 C CA . VAL A 1 201 ? 13.189 -0.576 -16.882 1.00 97.69 201 VAL A CA 1
ATOM 1635 C C . VAL A 1 201 ? 12.632 0.475 -17.828 1.00 97.69 201 VAL A C 1
ATOM 1637 O O . VAL A 1 201 ? 13.371 1.292 -18.385 1.00 97.69 201 VAL A O 1
ATOM 1640 N N . LEU A 1 202 ? 11.304 0.477 -17.937 1.00 97.31 202 LEU A N 1
ATOM 1641 C CA . LEU A 1 20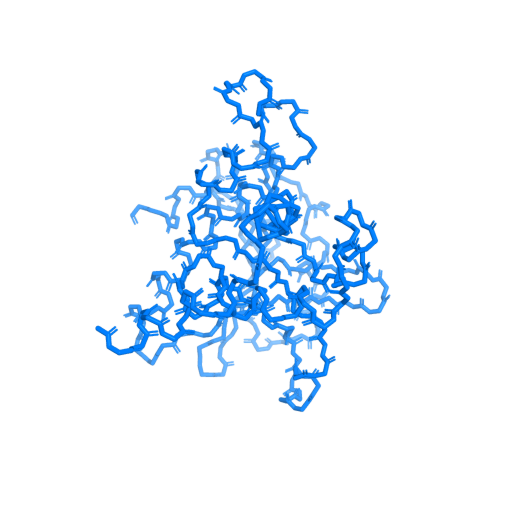2 ? 10.539 1.432 -18.728 1.00 97.31 202 LEU A CA 1
ATOM 1642 C C . LEU A 1 202 ? 9.877 2.457 -17.801 1.00 97.31 202 LEU A C 1
ATOM 1644 O O . LEU A 1 202 ? 9.168 2.087 -16.866 1.00 97.31 202 LEU A O 1
ATOM 1648 N N . ALA A 1 203 ? 10.102 3.742 -18.055 1.00 97.38 203 ALA A N 1
ATOM 1649 C CA . ALA A 1 203 ? 9.312 4.809 -17.462 1.00 97.38 203 ALA A CA 1
ATOM 1650 C C . ALA A 1 203 ? 8.087 5.059 -18.342 1.00 97.38 203 ALA A C 1
ATOM 1652 O O . ALA A 1 203 ? 8.239 5.263 -19.550 1.00 97.38 203 ALA A O 1
ATOM 1653 N N . VAL A 1 204 ? 6.899 5.012 -17.741 1.00 96.88 204 VAL A N 1
ATOM 1654 C CA . VAL A 1 204 ? 5.623 5.216 -18.431 1.00 96.88 204 VAL A CA 1
ATOM 1655 C C . VAL A 1 204 ? 4.728 6.186 -17.655 1.00 96.88 204 VAL A C 1
ATOM 1657 O O . VAL A 1 204 ? 4.738 6.183 -16.416 1.00 96.88 204 VAL A O 1
ATOM 1660 N N . PRO A 1 205 ? 3.914 6.992 -18.354 1.00 96.62 205 PRO A N 1
ATOM 1661 C CA . PRO A 1 205 ? 2.868 7.773 -17.719 1.00 96.62 205 PRO A CA 1
ATOM 1662 C C . PRO A 1 205 ? 1.881 6.888 -16.960 1.00 96.62 205 PRO A C 1
ATOM 1664 O O . PRO A 1 205 ? 1.511 5.814 -17.432 1.00 96.62 205 PRO A O 1
ATOM 1667 N N . TRP A 1 206 ? 1.418 7.344 -15.799 1.00 94.88 206 TRP A N 1
ATOM 1668 C CA . TRP A 1 206 ? 0.491 6.567 -14.973 1.00 94.88 206 TRP A CA 1
ATOM 1669 C C . TRP A 1 206 ? -0.833 6.260 -15.670 1.00 94.88 206 TRP A C 1
ATOM 1671 O O . TRP A 1 206 ? -1.382 5.187 -15.454 1.00 94.88 206 TRP A O 1
ATOM 1681 N N . TRP A 1 207 ? -1.328 7.148 -16.535 1.00 92.38 207 TRP A N 1
ATOM 1682 C CA . TRP A 1 207 ? -2.590 6.899 -17.228 1.00 92.38 207 TRP A CA 1
ATOM 1683 C C . TRP A 1 207 ? -2.507 5.705 -18.181 1.00 92.38 207 TRP A C 1
ATOM 1685 O O . TRP A 1 207 ? -3.525 5.116 -18.509 1.00 92.38 207 TRP A O 1
ATOM 1695 N N . TRP A 1 208 ? -1.308 5.265 -18.571 1.00 89.94 208 TRP A N 1
ATOM 1696 C CA . TRP A 1 208 ? -1.146 4.091 -19.426 1.00 89.94 208 TRP A CA 1
ATOM 1697 C C . TRP A 1 208 ? -1.653 2.791 -18.781 1.00 89.94 208 TRP A C 1
ATOM 1699 O O . TRP A 1 208 ? -2.004 1.860 -19.491 1.00 89.94 208 TRP A O 1
ATOM 1709 N N . ILE A 1 209 ? -1.706 2.725 -17.445 1.00 82.69 209 ILE A N 1
ATOM 1710 C CA . ILE A 1 209 ? -2.244 1.563 -16.718 1.00 82.69 209 ILE A CA 1
ATOM 1711 C C . ILE A 1 209 ? -3.699 1.742 -16.262 1.00 82.69 209 ILE A C 1
ATOM 1713 O O . ILE A 1 209 ? -4.249 0.832 -15.651 1.00 82.69 209 ILE A O 1
ATOM 1717 N N . VAL A 1 210 ? -4.297 2.916 -16.489 1.00 78.81 210 VAL A N 1
ATOM 1718 C CA . VAL A 1 210 ? -5.693 3.214 -16.108 1.00 78.81 210 VAL A CA 1
ATOM 1719 C C . VAL A 1 210 ? -6.620 3.346 -17.318 1.00 78.81 210 VAL A C 1
ATOM 1721 O O . VAL A 1 210 ? -7.824 3.496 -17.125 1.00 78.81 210 VAL A O 1
ATOM 1724 N N . SER A 1 211 ? -6.041 3.342 -18.527 1.00 60.38 211 SER A N 1
ATOM 1725 C CA . SER A 1 211 ? -6.736 3.435 -19.818 1.00 60.38 211 SER A CA 1
ATOM 1726 C C . SER A 1 211 ? -7.286 2.089 -20.263 1.00 60.38 211 SER A C 1
ATOM 1728 O O . SER A 1 211 ? -6.614 1.071 -19.979 1.00 60.38 211 SER A O 1
#

Mean predicted aligned error: 4.52 Å

Sequence (211 aa):
MERDLRELSQVESLIDFRRVLESTAIRTGNLLNQTEISRDTGVSQPTVYRYLKLLEVSDIIKRVPAYYSSRSKRVIKSPKLFFVDPGLSIYLSGYHDENSLAKSRELGNFFKTSIFLHLTILSELLIPKASIFYWRTTTSKEVDFVIEQGKKLVALKVKYSKKPIMNDIKNLLTFLEENPQTIRGVLLHAGHSIKWLHSKVLAVPWWWIVS

Foldseek 3Di:
DVVVVVLVVLCPDPLLLLLLVLLLLLQALHFDDLVVSCVVSVNDSVSSVSSVVSCVVVQQKDWAFEDDPDPVVRVVGGTGIAGLDLVSSCVSPVNDDPVCLVPDPCVQSSQLNVLVNLLQVVQVPDVVRWGWHWYADPVGLTFSIWTDDPLEIETEHEDAAQDDALVSCPSVVVVCVVRVRYQAYEYEYCHCDWDDSDPRYIYHHSVVSVD